Protein 5KT0 (pdb70)

B-factor: mean 42.88, std 18.29, range [11.89, 119.39]

Nearest PDB structures (foldseek):
  5kt0-assembly1_A  TM=1.004E+00  e=2.520E-58  Trichormus variabilis ATCC 29413
  5z2e-assembly1_A  TM=8.870E-01  e=3.747E-29  Paenisporosarcina sp. TG-14
  5tek-assembly1_A  TM=8.871E-01  e=2.861E-25  Mycobacterium tuberculosis H37Ra
  1yl5-assembly1_A  TM=9.029E-01  e=4.580E-25  Mycobacterium tuberculosis
  1c3v-assembly1_A  TM=7.561E-01  e=1.174E-24  Mycobacterium tuberculosis

InterPro domains:
  IPR000846 Dihydrodipicolinate reductase, N-terminal [PF01113] (7-140)
  IPR022663 Dihydrodipicolinate reductase, C-terminal [PF05173] (143-278)
  IPR022664 Dihydrodipicolinate reductase, conserved site [PS01298] (162-179)
  IPR023940 Dihydrodipicolinate reductase [MF_00102] (7-278)
  IPR023940 Dihydrodipicolinate reductase [PIRSF000161] (7-278)
  IPR023940 Dihydrodipicolinate reductase [PTHR20836] (6-278)
  IPR023940 Dihydrodipicolinate reductase [TIGR00036] (7-278)
  IPR036291 NAD(P)-binding domain superfamily [SSF51735] (6-167)

Radius of gyration: 21.21 Å; Cα contacts (8 Å, |Δi|>4): 537; chains: 1; bounding box: 38×49×64 Å

Sequence (274 aa):
APIPVIVNGAAGKMGREVVKAIAQAPDLNLLGAIDSSPEHQGKDAGELAGLSEPLEVPITNQLEPMLGYVAGERQGPPGVIVDFTHPDSVYDNVRSAIAYGIRPVVGTTGLSPAQIQNLADFAEKASTGCLIIPNFSIGMVLLQQAAVTASQYFDHVEIIELHHNQKADAPSGTAIQTAELLAELGKTFNSAIVEETEKIPGARGSLAGEGIRIHSVRLPGLIAHQEVIFGAPGQIYTLRHDTSDRACYMPGVLLAIRKVLQLKSLVYGLEKIL

Solvent-accessible surface area: 13861 Å² total; per-residue (Å²): 111,61,12,6,0,0,0,6,6,2,3,31,188,69,1,91,58,0,4,85,19,0,45,130,10,119,60,6,65,12,32,3,1,10,19,107,32,112,124,29,42,68,101,22,1,0,98,35,18,51,43,110,145,71,62,177,16,65,2,64,80,124,31,98,85,21,0,33,121,4,58,37,128,110,161,27,34,74,6,0,5,0,6,39,30,120,62,113,42,2,29,85,24,2,111,29,0,2,81,86,35,6,21,0,0,3,16,36,110,26,19,48,110,66,52,21,118,62,0,18,79,45,0,110,166,42,67,6,0,0,0,0,2,39,31,21,16,41,28,11,2,81,8,5,61,32,0,39,70,9,0,102,164,27,77,74,3,44,0,47,0,29,18,59,78,147,62,105,78,68,33,2,44,30,0,68,51,0,2,96,30,0,22,132,78,62,54,91,1,42,81,88,162,106,166,99,123,85,198,128,118,56,74,66,25,48,119,31,40,56,23,0,44,3,43,44,51,56,99,92,79,32,60,12,26,4,33,0,48,0,17,35,138,94,104,120,91,62,24,126,30,75,13,96,97,150,44,47,31,18,74,0,0,24,38,0,0,82,58,0,45,127,30,146,37,25,28,100,1,1,31,128,24,73

Secondary structure (DSSP, 8-state):
-PEEEEEETTTSHHHHHHHHHHHH-TTEEEEEEE-S-GGGSSSBHHHHTS-SS--S-B----HHHHHHHHHS--SSSPPEEEE---HHHHHHHHHHHHHTTPEEEEESTT--HHHHHHHHHHHHHHT--EEEES---HHHHHHHHHHHHHHTT-SEEEEEEEE-TT---SS-HHHHHHHHHHHTT-------SS----SSTTTT-EE-STT-EEEEEE-TT--EEEEEEEEETTEEEEEEEEESSS---HHHHHHHHHHHTT-SSEEE-GGG--

Organism: Trichormus variabilis (strain ATCC 29413 / PCC 7937) (NCBI:txid240292)

Foldseek 3Di:
DAAEEEEEQCLDDLNLVLLQVQVVDPNHDYPAAEDDDPVQFADASNVSSPDDDGDPYTHHHDQVVSLVVQLPDPVDFRHEYEYDYALVCVLVSLLVNLVSLHEYDYECVSHDPVSVVVQQVSLLVSLHFYEYAPDLFPLLLVLLLVVLVCLVVFQAKEKEKEAAQVDDDPPDPSVLVSVVSNQVVVHAHDDDPDDDDDPDPQVQADAHHSRYHYHYHYHHPAHIKMKMWTDDVPDIDIRIDGDDDPNRSNVSSVVCRVQRSVGSGYDYHPSVRD

Structure (mmCIF, N/CA/C/O backbone):
data_5KT0
#
_entry.id   5KT0
#
_cell.length_a   72.728
_cell.length_b   89.361
_cell.length_c   95.917
_cell.angle_alpha   90.00
_cell.angle_beta   90.00
_cell.angle_gamma   90.00
#
_symmetry.space_group_name_H-M   'I 2 2 2'
#
loop_
_entity.id
_entity.type
_entity.pdbx_description
1 polymer '4-hydroxy-tetrahydrodipicolinate reductase'
2 non-polymer 'MAGNESIUM ION'
3 water water
#
loop_
_atom_site.group_PDB
_atom_site.id
_atom_site.type_symbol
_atom_site.label_atom_id
_atom_site.label_alt_id
_atom_site.label_comp_id
_atom_site.label_asym_id
_atom_site.label_entity_id
_atom_site.label_seq_id
_atom_site.pdbx_PDB_ins_code
_atom_site.Cartn_x
_atom_site.Cartn_y
_atom_site.Cartn_z
_atom_site.occupancy
_atom_site.B_iso_or_equiv
_atom_site.auth_seq_id
_atom_site.auth_comp_id
_atom_site.auth_asym_id
_atom_site.auth_atom_id
_atom_site.pdbx_PDB_model_num
ATOM 1 N N . ALA A 1 37 ? 49.127 11.197 22.770 1.00 54.44 38 ALA A N 1
ATOM 2 C CA . ALA A 1 37 ? 47.898 10.690 22.050 1.00 53.13 38 ALA A CA 1
ATOM 3 C C . ALA A 1 37 ? 46.729 11.616 22.324 1.00 52.64 38 ALA A C 1
ATOM 4 O O . ALA A 1 37 ? 45.886 11.326 23.184 1.00 54.48 38 ALA A O 1
ATOM 6 N N . PRO A 1 38 ? 46.640 12.717 21.562 1.00 52.99 39 PRO A N 1
ATOM 7 C CA . PRO A 1 38 ? 45.655 13.702 21.932 1.00 52.21 39 PRO A CA 1
ATOM 8 C C . PRO A 1 38 ? 44.204 13.207 21.765 1.00 53.11 39 PRO A C 1
ATOM 9 O O . PRO A 1 38 ? 43.919 12.184 21.097 1.00 45.72 39 PRO A O 1
ATOM 13 N N . ILE A 1 39 ? 43.299 13.961 22.379 1.00 53.46 40 ILE A N 1
ATOM 14 C CA . ILE A 1 39 ? 41.889 13.647 22.331 1.00 51.50 40 ILE A CA 1
ATOM 15 C C . ILE A 1 39 ? 41.338 14.065 20.963 1.00 50.17 40 ILE A C 1
ATOM 16 O O . ILE A 1 39 ? 41.645 15.159 20.471 1.00 48.05 40 ILE A O 1
ATOM 21 N N . PRO A 1 40 ? 40.569 13.168 20.329 1.00 46.88 41 PRO A N 1
ATOM 22 C CA . PRO A 1 40 ? 39.846 13.507 19.119 1.00 46.16 41 PRO A CA 1
ATOM 23 C C . PRO A 1 40 ? 38.498 14.181 19.436 1.00 43.60 41 PRO A C 1
ATOM 24 O O . PRO A 1 40 ? 37.672 13.624 20.168 1.00 40.63 41 PRO A O 1
ATOM 28 N N . VAL A 1 41 ? 38.279 15.367 18.872 1.00 41.55 42 VAL A N 1
ATOM 29 C CA . VAL A 1 41 ? 37.135 16.208 19.262 1.00 38.93 42 VAL A CA 1
ATOM 30 C C . VAL A 1 41 ? 36.349 16.648 18.050 1.00 35.96 42 VAL A C 1
ATOM 31 O O . VAL A 1 41 ? 36.908 17.239 17.117 1.00 35.46 42 VAL A O 1
ATOM 35 N N . ILE A 1 42 ? 35.048 16.413 18.084 1.00 34.61 43 ILE A N 1
ATOM 36 C CA . ILE A 1 42 ? 34.142 17.027 17.112 1.00 35.42 43 ILE A CA 1
ATOM 37 C C . ILE A 1 42 ? 33.507 18.289 17.715 1.00 33.97 43 ILE A C 1
ATOM 38 O O . ILE A 1 42 ? 33.128 18.282 18.887 1.00 34.86 43 ILE A O 1
ATOM 43 N N . VAL A 1 43 ? 33.350 19.348 16.923 1.00 32.32 44 VAL A N 1
ATOM 44 C CA . VAL A 1 43 ? 32.647 20.547 17.393 1.00 33.06 44 VAL A CA 1
ATOM 45 C C . VAL A 1 43 ? 31.394 20.812 16.581 1.00 32.50 44 VAL A C 1
ATOM 46 O O . VAL A 1 43 ? 31.460 21.285 15.458 1.00 30.93 44 VAL A O 1
ATOM 50 N N . ASN A 1 44 ? 30.240 20.519 17.156 1.00 34.11 45 ASN A N 1
ATOM 51 C CA . ASN A 1 44 ? 29.005 20.759 16.452 1.00 36.18 45 ASN A CA 1
ATOM 52 C C . ASN A 1 44 ? 28.639 22.208 16.656 1.00 39.43 45 ASN A C 1
ATOM 53 O O . ASN A 1 44 ? 28.853 22.735 17.726 1.00 44.37 45 ASN A O 1
ATOM 58 N N . GLY A 1 45 ? 28.125 22.864 15.622 1.00 44.06 46 GLY A N 1
ATOM 59 C CA . GLY A 1 45 ? 27.915 24.315 15.652 1.00 44.05 46 GLY A CA 1
ATOM 60 C C . GLY A 1 45 ? 29.214 25.046 15.388 1.00 45.14 46 GLY A C 1
ATOM 61 O O . GLY A 1 45 ? 29.483 26.087 15.975 1.00 46.17 46 GLY A O 1
ATOM 62 N N . ALA A 1 46 ? 30.031 24.497 14.499 1.00 47.70 47 ALA A N 1
ATOM 63 C CA . ALA A 1 46 ? 31.435 24.923 14.383 1.00 49.47 47 ALA A CA 1
ATOM 64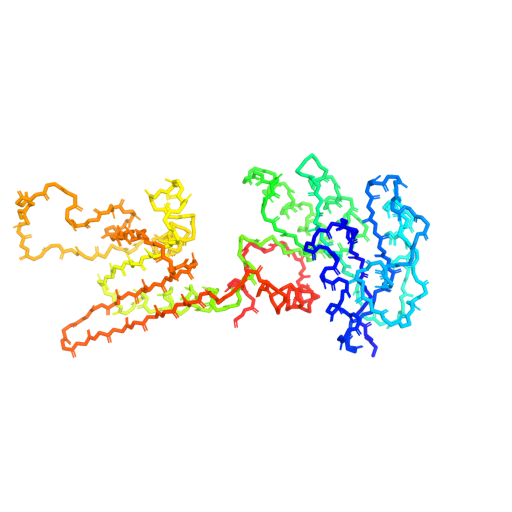 C C . ALA A 1 46 ? 31.617 26.383 13.921 1.00 52.13 47 ALA A C 1
ATOM 65 O O . ALA A 1 46 ? 32.323 27.158 14.571 1.00 52.74 47 ALA A O 1
ATOM 67 N N . ALA A 1 47 ? 30.981 26.746 12.805 1.00 55.27 48 ALA A N 1
ATOM 68 C CA . ALA A 1 47 ? 30.960 28.147 12.324 1.00 56.97 48 ALA A CA 1
ATOM 69 C C . ALA A 1 47 ? 30.308 29.217 13.250 1.00 56.60 48 ALA A C 1
ATOM 70 O O . ALA A 1 47 ? 30.537 30.395 13.024 1.00 58.99 48 ALA A O 1
ATOM 72 N N . GLY A 1 48 ? 29.509 28.823 14.257 1.00 54.41 49 GLY A N 1
ATOM 73 C CA . GLY A 1 48 ? 28.922 29.749 15.238 1.00 48.51 49 GLY A CA 1
ATOM 74 C C . GLY A 1 48 ? 29.938 30.534 16.045 1.00 52.83 49 GLY A C 1
ATOM 75 O O . GLY A 1 48 ? 31.144 30.304 15.951 1.00 57.55 49 GLY A O 1
ATOM 76 N N . LYS A 1 49 ? 29.462 31.469 16.856 1.00 56.09 50 LYS A N 1
ATOM 77 C CA . LYS A 1 49 ? 30.360 32.356 17.596 1.00 60.91 50 LYS A CA 1
ATOM 78 C C . LYS A 1 49 ? 31.280 31.607 18.592 1.00 60.43 50 LYS A C 1
ATOM 79 O O . LYS A 1 49 ? 32.488 31.494 18.335 1.00 57.16 50 LYS A O 1
ATOM 85 N N . MET A 1 50 ? 30.703 31.098 19.696 1.00 59.24 51 MET A N 1
ATOM 86 C CA . MET A 1 50 ? 31.414 30.240 20.678 1.00 55.85 51 MET A CA 1
ATOM 87 C C . MET A 1 50 ? 32.065 29.033 20.005 1.00 51.84 51 MET A C 1
ATOM 88 O O . MET A 1 50 ? 33.136 28.587 20.440 1.00 45.81 51 MET A O 1
ATOM 93 N N . GLY A 1 51 ? 31.400 28.489 18.978 1.00 47.70 52 GLY A N 1
ATOM 94 C CA . GLY A 1 51 ? 31.952 27.379 18.207 1.00 49.96 52 GLY A CA 1
ATOM 95 C C . GLY A 1 51 ? 33.281 27.723 17.534 1.00 51.72 52 GLY A C 1
ATOM 96 O O . GLY A 1 51 ? 34.275 26.969 17.623 1.00 45.33 52 GLY A O 1
ATOM 97 N N . ARG A 1 52 ? 33.297 28.861 16.843 1.00 52.84 53 ARG A N 1
ATOM 98 C CA . ARG A 1 52 ? 34.504 29.301 16.174 1.00 55.40 53 ARG A CA 1
ATOM 99 C C . ARG A 1 52 ? 35.626 29.380 17.186 1.00 52.13 53 ARG A C 1
ATOM 100 O O . ARG A 1 52 ? 36.713 28.868 16.956 1.00 53.51 53 ARG A O 1
ATOM 108 N N . GLU A 1 53 ? 35.338 29.998 18.321 1.00 49.95 54 GLU A N 1
ATOM 109 C CA . GLU A 1 53 ? 36.313 30.148 19.391 1.00 51.48 54 GLU A CA 1
ATOM 110 C C . GLU A 1 53 ? 36.884 28.804 19.847 1.00 49.42 54 GLU A C 1
ATOM 111 O O . GLU A 1 53 ? 38.094 28.623 19.961 1.00 47.94 54 GLU A O 1
ATOM 117 N N . VAL A 1 54 ? 36.001 27.851 20.097 1.00 48.03 55 VAL A N 1
ATOM 118 C CA . VAL A 1 54 ? 36.415 26.596 20.693 1.00 47.49 55 VAL A CA 1
ATOM 119 C C . VAL A 1 54 ? 37.323 25.849 19.730 1.00 46.03 55 VAL A C 1
ATOM 120 O O . VAL A 1 54 ? 38.347 25.284 20.113 1.00 47.25 55 VAL A O 1
ATOM 124 N N . VAL A 1 55 ? 36.968 25.885 18.464 1.00 44.76 56 VAL A N 1
ATOM 125 C CA . VAL A 1 55 ? 37.887 25.430 17.449 1.00 44.25 56 VAL A CA 1
ATOM 126 C C . VAL A 1 55 ? 39.259 26.081 17.664 1.00 44.96 56 VAL A C 1
ATOM 127 O O . VAL A 1 55 ? 40.270 25.391 17.728 1.00 40.90 56 VAL A O 1
ATOM 131 N N . LYS A 1 56 ? 39.300 27.401 17.808 1.00 48.92 57 LYS A N 1
ATOM 132 C CA . LYS A 1 56 ? 40.583 28.081 17.999 1.00 51.77 57 LYS A CA 1
ATOM 133 C C . LYS A 1 56 ? 41.355 27.494 19.194 1.00 49.73 57 LYS A C 1
ATOM 134 O O . LYS A 1 56 ? 42.533 27.147 19.056 1.00 51.56 57 LYS A O 1
ATOM 140 N N . ALA A 1 57 ? 40.698 27.332 20.340 1.00 45.26 58 ALA A N 1
ATOM 141 C CA . ALA A 1 57 ? 41.407 26.882 21.540 1.00 43.14 58 ALA A CA 1
ATOM 142 C C . ALA A 1 57 ? 41.915 25.466 21.459 1.00 41.92 58 ALA A C 1
ATOM 143 O O . ALA A 1 57 ? 42.902 25.153 22.121 1.00 41.73 58 ALA A O 1
ATOM 145 N N . ILE A 1 58 ? 41.215 24.612 20.703 1.00 41.03 59 ILE A N 1
ATOM 146 C CA . ILE A 1 58 ? 41.593 23.194 20.524 1.00 41.19 59 ILE A CA 1
ATOM 147 C C . ILE A 1 58 ? 42.840 23.054 19.650 1.00 42.64 59 ILE A C 1
ATOM 148 O O . ILE A 1 58 ? 43.732 22.215 19.925 1.00 42.54 59 ILE A O 1
ATOM 153 N N . ALA A 1 59 ? 42.899 23.888 18.610 1.00 43.42 60 ALA A N 1
ATOM 154 C CA . ALA A 1 59 ? 44.099 24.027 17.795 1.00 42.89 60 ALA A CA 1
ATOM 155 C C . ALA A 1 59 ? 45.299 24.361 18.681 1.00 44.84 60 ALA A C 1
ATOM 156 O O . ALA A 1 59 ? 46.286 23.613 18.667 1.00 43.65 60 ALA A O 1
ATOM 158 N N . GLN A 1 60 ? 45.189 25.424 19.495 1.00 48.79 61 GLN A N 1
ATOM 159 C CA . GLN A 1 60 ? 46.279 25.810 20.462 1.00 52.77 61 GLN A CA 1
ATOM 160 C C . GLN A 1 60 ? 46.599 24.762 21.559 1.00 53.19 61 GLN A C 1
ATOM 161 O O . GLN A 1 60 ? 47.665 24.806 22.172 1.00 56.08 61 GLN A O 1
ATOM 167 N N . ALA A 1 61 ? 45.669 23.846 21.817 1.00 51.61 62 ALA A N 1
ATOM 168 C CA . ALA A 1 61 ? 45.853 22.826 22.819 1.00 50.53 62 ALA A CA 1
ATOM 169 C C . ALA A 1 61 ? 46.398 21.574 22.149 1.00 49.63 62 ALA A C 1
ATOM 170 O O . ALA A 1 61 ? 45.740 21.010 21.262 1.00 45.24 62 ALA A O 1
ATOM 172 N N . PRO A 1 62 ? 47.619 21.162 22.546 1.00 51.27 63 PRO A N 1
ATOM 173 C CA . PRO A 1 62 ? 48.307 20.021 21.935 1.00 52.18 63 PRO A CA 1
ATOM 174 C C . PRO A 1 62 ? 47.665 18.681 22.260 1.00 48.15 63 PRO A C 1
ATOM 175 O O . PRO A 1 62 ? 47.657 17.799 21.419 1.00 45.72 63 PRO A O 1
ATOM 179 N N . ASP A 1 63 ? 47.137 18.539 23.472 1.00 46.72 64 ASP A N 1
ATOM 180 C CA . ASP A 1 63 ? 46.487 17.294 23.907 1.00 44.49 64 ASP A CA 1
ATOM 181 C C . ASP A 1 63 ? 45.039 17.166 23.409 1.00 42.99 64 ASP A C 1
ATOM 182 O O . ASP A 1 63 ? 44.321 16.253 23.825 1.00 39.49 64 ASP A O 1
ATOM 187 N N . LEU A 1 64 ? 44.614 18.092 22.545 1.00 42.46 65 LEU A N 1
ATOM 188 C CA . LEU A 1 64 ? 43.280 18.071 21.953 1.00 43.87 65 LEU A CA 1
ATOM 189 C C . LEU A 1 64 ? 43.394 18.231 20.443 1.00 44.24 65 LEU A C 1
ATOM 190 O O . LEU A 1 64 ? 44.076 19.132 19.948 1.00 43.58 65 LEU A O 1
ATOM 195 N N . ASN A 1 65 ? 42.701 17.366 19.721 1.00 44.79 66 ASN A N 1
ATOM 196 C CA . ASN A 1 65 ? 42.828 17.312 18.286 1.00 49.64 66 ASN A CA 1
ATOM 197 C C . ASN A 1 65 ? 41.478 17.258 17.592 1.00 50.51 66 ASN A C 1
ATOM 198 O O . ASN A 1 65 ? 40.710 16.280 17.732 1.00 51.11 66 ASN A O 1
ATOM 203 N N . LEU A 1 66 ? 41.208 18.304 16.820 1.00 47.87 67 LEU A N 1
ATOM 204 C CA . LEU A 1 66 ? 39.946 18.428 16.114 1.00 49.00 67 LEU A CA 1
ATOM 205 C C . LEU A 1 66 ? 39.842 17.450 14.939 1.00 49.17 67 LEU A C 1
ATOM 206 O O . LEU A 1 66 ? 40.537 17.586 13.937 1.00 45.69 67 LEU A O 1
ATOM 211 N N . LEU A 1 67 ? 38.961 16.469 15.068 1.00 50.02 68 LEU A N 1
ATOM 212 C CA . LEU A 1 67 ? 38.705 15.560 13.973 1.00 49.66 68 LEU A CA 1
ATOM 213 C C . LEU A 1 67 ? 37.631 16.027 13.030 1.00 48.04 68 LEU A C 1
ATOM 214 O O . LEU A 1 67 ? 37.603 15.581 11.898 1.00 49.84 68 LEU A O 1
ATOM 219 N N . GLY A 1 68 ? 36.747 16.912 13.472 1.00 47.70 69 GLY A N 1
ATOM 220 C CA . GLY A 1 68 ? 35.615 17.290 12.632 1.00 46.84 69 GLY A CA 1
ATOM 221 C C . GLY A 1 68 ? 34.754 18.431 13.117 1.00 44.42 69 GLY A C 1
ATOM 222 O O . GLY A 1 68 ? 34.368 18.476 14.274 1.00 46.85 69 GLY A O 1
ATOM 223 N N . ALA A 1 69 ? 34.446 19.334 12.193 1.00 44.68 70 ALA A N 1
ATOM 224 C CA . ALA A 1 69 ? 33.607 20.497 12.424 1.00 44.63 70 ALA A CA 1
ATOM 225 C C . ALA A 1 69 ? 32.282 20.373 11.671 1.00 45.81 70 ALA A C 1
ATOM 226 O O . ALA A 1 69 ? 32.280 20.033 10.491 1.00 48.09 70 ALA A O 1
ATOM 228 N N . ILE A 1 70 ? 31.171 20.680 12.346 1.00 46.15 71 ILE A N 1
ATOM 229 C CA . ILE A 1 70 ? 29.824 20.632 11.743 1.00 45.27 71 ILE A CA 1
ATOM 230 C C . ILE A 1 70 ? 29.009 21.927 11.960 1.00 45.64 71 ILE A C 1
ATOM 231 O O . ILE A 1 70 ? 29.109 22.566 13.029 1.00 41.84 71 ILE A O 1
ATOM 236 N N . ASP A 1 71 ? 28.218 22.299 10.943 1.00 46.56 72 ASP A N 1
ATOM 237 C CA . ASP A 1 71 ? 27.278 23.449 11.026 1.00 52.22 72 ASP A CA 1
ATOM 238 C C . ASP A 1 71 ? 26.103 23.285 10.017 1.00 49.44 72 ASP A C 1
ATOM 239 O O . ASP A 1 71 ? 26.210 22.540 9.049 1.00 47.04 72 ASP A O 1
ATOM 244 N N . SER A 1 72 ? 24.987 23.969 10.286 1.00 52.54 73 SER A N 1
ATOM 245 C CA . SER A 1 72 ? 23.784 24.000 9.415 1.00 53.64 73 SER A CA 1
ATOM 246 C C . SER A 1 72 ? 23.950 24.924 8.215 1.00 57.48 73 SER A C 1
ATOM 247 O O . SER A 1 72 ? 23.512 24.600 7.108 1.00 54.68 73 SER A O 1
ATOM 250 N N . SER A 1 73 ? 24.545 26.090 8.477 1.00 63.58 74 SER A N 1
ATOM 251 C CA . SER A 1 73 ? 24.735 27.149 7.492 1.00 66.30 74 SER A CA 1
ATOM 252 C C . SER A 1 73 ? 25.332 26.640 6.182 1.00 71.06 74 SER A C 1
ATOM 253 O O . SER A 1 73 ? 26.500 26.193 6.152 1.00 70.65 74 SER A O 1
ATOM 256 N N . PRO A 1 74 ? 24.538 26.717 5.088 1.00 68.29 75 PRO A N 1
ATOM 257 C CA . PRO A 1 74 ? 25.048 26.258 3.791 1.00 65.74 75 PRO A CA 1
ATOM 258 C C . PRO A 1 74 ? 26.196 27.157 3.300 1.00 62.93 75 PRO A C 1
ATOM 259 O O . PRO A 1 74 ? 27.153 26.669 2.674 1.00 56.06 75 PRO A O 1
ATOM 263 N N . GLU A 1 75 ? 26.090 28.449 3.632 1.00 61.98 76 GLU A N 1
ATOM 264 C CA . GLU A 1 75 ? 27.090 29.464 3.298 1.00 64.14 76 GLU A CA 1
ATOM 265 C C . GLU A 1 75 ? 28.496 29.205 3.829 1.00 63.50 76 GLU A C 1
ATOM 266 O O . GLU A 1 75 ? 29.454 29.724 3.250 1.00 59.23 76 GLU A O 1
ATOM 272 N N . HIS A 1 76 ? 28.634 28.433 4.914 1.00 64.69 77 HIS A N 1
ATOM 273 C CA . HIS A 1 76 ? 29.971 28.137 5.483 1.00 63.64 77 HIS A CA 1
ATOM 274 C C . HIS A 1 76 ? 30.551 26.745 5.097 1.00 60.55 77 HIS A C 1
ATOM 275 O O . HIS A 1 76 ? 31.638 26.386 5.547 1.00 57.12 77 HIS A O 1
ATOM 282 N N . GLN A 1 77 ? 29.868 26.003 4.225 1.00 60.42 78 GLN A N 1
ATOM 283 C CA . GLN A 1 77 ? 30.137 24.559 4.034 1.00 63.44 78 GLN A CA 1
ATOM 284 C C . GLN A 1 77 ? 31.547 24.060 3.608 1.00 65.05 78 GLN A C 1
ATOM 285 O O . GLN A 1 77 ? 32.109 23.169 4.248 1.00 71.96 78 GLN A O 1
ATOM 291 N N . GLY A 1 78 ? 32.122 24.579 2.539 1.00 64.56 79 GLY A N 1
ATOM 292 C CA . GLY A 1 78 ? 33.398 24.024 2.080 1.00 67.41 79 GLY A CA 1
ATOM 293 C C . GLY A 1 78 ? 34.570 24.284 3.016 1.00 69.25 79 GLY A C 1
ATOM 294 O O . GLY A 1 78 ? 35.453 23.435 3.191 1.00 66.78 79 GLY A O 1
ATOM 295 N N . LYS A 1 79 ? 34.530 25.456 3.647 1.00 74.16 80 LYS A N 1
ATOM 296 C CA . LYS A 1 79 ? 35.697 26.102 4.253 1.00 74.39 80 LYS A CA 1
ATOM 297 C C . LYS A 1 79 ? 36.442 25.271 5.292 1.00 76.50 80 LYS A C 1
ATOM 298 O O . LYS A 1 79 ? 35.919 24.303 5.852 1.00 72.47 80 LYS A O 1
ATOM 304 N N . ASP A 1 80 ? 37.683 25.671 5.549 1.00 80.34 81 ASP A N 1
ATOM 305 C CA . ASP A 1 80 ? 38.466 25.023 6.582 1.00 74.52 81 ASP A CA 1
ATOM 306 C C . ASP A 1 80 ? 38.081 25.598 7.931 1.00 72.91 81 ASP A C 1
ATOM 307 O O . ASP A 1 80 ? 37.932 26.820 8.095 1.00 63.79 81 ASP A O 1
ATOM 312 N N . ALA A 1 81 ? 37.934 24.685 8.884 1.00 70.08 82 ALA A N 1
ATOM 313 C CA . ALA A 1 81 ? 37.550 25.009 10.245 1.00 67.72 82 ALA A CA 1
ATOM 314 C C . ALA A 1 81 ? 38.484 26.007 10.936 1.00 66.38 82 ALA A C 1
ATOM 315 O O . ALA A 1 81 ? 38.008 26.928 11.622 1.00 58.37 82 ALA A O 1
ATOM 317 N N . GLY A 1 82 ? 39.795 25.807 10.756 1.00 68.86 83 GLY A N 1
ATOM 318 C CA . GLY A 1 82 ? 40.829 26.632 11.393 1.00 72.57 83 GLY A CA 1
ATOM 319 C C . GLY A 1 82 ? 40.865 28.030 10.819 1.00 77.07 83 GLY A C 1
ATOM 320 O O . GLY A 1 82 ? 40.574 29.011 11.505 1.00 75.90 83 GLY A O 1
ATOM 321 N N . GLU A 1 83 ? 41.235 28.111 9.549 1.00 84.45 84 GLU A N 1
ATOM 322 C CA . GLU A 1 83 ? 41.087 29.327 8.754 1.00 89.18 84 GLU A CA 1
ATOM 323 C C . GLU A 1 83 ? 39.783 30.080 9.060 1.00 84.20 84 GLU A C 1
ATOM 324 O O . GLU A 1 83 ? 39.819 31.258 9.413 1.00 80.09 84 GLU A O 1
ATOM 330 N N . LEU A 1 84 ? 38.645 29.390 8.963 1.00 80.20 85 LEU A N 1
ATOM 331 C CA . LEU A 1 84 ? 37.337 30.017 9.188 1.00 76.13 85 LEU A CA 1
ATOM 332 C C . LEU A 1 84 ? 37.231 30.751 10.518 1.00 73.31 85 LEU A C 1
ATOM 333 O O . LEU A 1 84 ? 36.740 31.869 10.567 1.00 70.61 85 LEU A O 1
ATOM 338 N N . ALA A 1 85 ? 37.679 30.111 11.592 1.00 76.03 86 ALA A N 1
ATOM 339 C CA . ALA A 1 85 ? 37.651 30.718 12.932 1.00 78.58 86 ALA A CA 1
ATOM 340 C C . ALA A 1 85 ? 38.828 31.678 13.181 1.00 76.29 86 ALA A C 1
ATOM 341 O O . ALA A 1 85 ? 39.009 32.176 14.297 1.00 66.32 86 ALA A O 1
ATOM 343 N N . GLY A 1 86 ? 39.636 31.899 12.145 1.00 76.58 87 GLY A N 1
ATOM 344 C CA . GLY A 1 86 ? 40.614 32.975 12.121 1.00 76.99 87 GLY A CA 1
ATOM 345 C C . GLY A 1 86 ? 41.976 32.600 12.654 1.00 76.21 87 GLY A C 1
ATOM 346 O O . GLY A 1 86 ? 42.307 32.963 13.773 1.00 79.37 87 GLY A O 1
ATOM 347 N N . LEU A 1 87 ? 42.766 31.875 11.863 1.00 76.24 88 LEU A N 1
ATOM 348 C CA . LEU A 1 87 ? 44.189 31.714 12.166 1.00 80.18 88 LEU A CA 1
ATOM 349 C C . LEU A 1 87 ? 45.030 31.201 10.995 1.00 88.58 88 LEU A C 1
ATOM 350 O O . LEU A 1 87 ? 44.761 30.134 10.434 1.00 92.22 88 LEU A O 1
ATOM 355 N N . SER A 1 88 ? 46.016 32.019 10.618 1.00 90.62 89 SER A N 1
ATOM 356 C CA . SER A 1 88 ? 47.220 31.589 9.901 1.00 86.64 89 SER A CA 1
ATOM 357 C C . SER A 1 88 ? 47.005 30.386 8.978 1.00 84.94 89 SER A C 1
ATOM 358 O O . SER A 1 88 ? 46.157 30.440 8.085 1.00 84.54 89 SER A O 1
ATOM 361 N N . GLU A 1 89 ? 47.767 29.309 9.189 1.00 87.76 90 GLU A N 1
ATOM 362 C CA . GLU A 1 89 ? 47.675 28.123 8.334 1.00 89.91 90 GLU A CA 1
ATOM 363 C C . GLU A 1 89 ? 46.361 27.361 8.590 1.00 92.01 90 GLU A C 1
ATOM 364 O O . GLU A 1 89 ? 45.996 27.095 9.743 1.00 87.24 90 GLU A O 1
ATOM 370 N N . PRO A 1 90 ? 45.614 27.057 7.509 1.00 98.11 91 PRO A N 1
ATOM 371 C CA . PRO A 1 90 ? 44.411 26.240 7.686 1.00 96.13 91 PRO A CA 1
ATOM 372 C C . PRO A 1 90 ? 44.749 24.798 8.054 1.00 87.91 91 PRO A C 1
ATOM 373 O O . PRO A 1 90 ? 45.678 24.234 7.483 1.00 84.90 91 PRO A O 1
ATOM 377 N N . LEU A 1 91 ? 44.002 24.221 8.998 1.00 84.46 92 LEU A N 1
ATOM 378 C CA . LEU A 1 91 ? 44.067 22.776 9.300 1.00 83.84 92 LEU A CA 1
ATOM 379 C C . LEU A 1 91 ? 43.559 21.917 8.138 1.00 86.16 92 LEU A C 1
ATOM 380 O O . LEU A 1 91 ? 43.294 22.421 7.046 1.00 79.23 92 LEU A O 1
ATOM 385 N N . GLU A 1 92 ? 43.419 20.616 8.370 1.00 88.50 93 GLU A N 1
ATOM 386 C CA . GLU A 1 92 ? 43.000 19.708 7.311 1.00 92.20 93 GLU A CA 1
ATOM 387 C C . GLU A 1 92 ? 41.532 19.303 7.450 1.00 84.67 93 GLU A C 1
ATOM 388 O O . GLU A 1 92 ? 41.145 18.205 7.050 1.00 80.05 93 GLU A O 1
ATOM 394 N N . VAL A 1 93 ? 40.709 20.204 7.987 1.00 81.39 94 VAL A N 1
ATOM 395 C CA . VAL A 1 93 ? 39.317 19.879 8.321 1.00 79.22 94 VAL A CA 1
ATOM 396 C C . VAL A 1 93 ? 38.332 20.843 7.649 1.00 75.05 94 VAL A C 1
ATOM 397 O O . VAL A 1 93 ? 38.370 22.051 7.891 1.00 75.70 94 VAL A O 1
ATOM 401 N N . PRO A 1 94 ? 37.431 20.311 6.817 1.00 68.68 95 PRO A N 1
ATOM 402 C CA . PRO A 1 94 ? 36.390 21.133 6.231 1.00 65.42 95 PRO A CA 1
ATOM 403 C C . PRO A 1 94 ? 35.133 21.108 7.088 1.00 59.62 95 PRO A C 1
ATOM 404 O O . PRO A 1 94 ? 34.912 20.124 7.802 1.00 54.70 95 PRO A O 1
ATOM 408 N N . ILE A 1 95 ? 34.314 22.160 6.977 1.00 55.98 96 ILE A N 1
ATOM 409 C CA . ILE A 1 95 ? 33.107 22.358 7.801 1.00 53.94 96 ILE A CA 1
ATOM 410 C C . ILE A 1 95 ? 31.873 21.607 7.284 1.00 54.28 96 ILE A C 1
ATOM 411 O O . ILE A 1 95 ? 30.876 22.226 6.930 1.00 56.32 96 ILE A O 1
ATOM 416 N N . THR A 1 96 ? 31.910 20.278 7.280 1.00 54.26 97 THR A N 1
ATOM 417 C CA . THR A 1 96 ? 30.826 19.479 6.697 1.00 51.55 97 THR A CA 1
ATOM 418 C C . THR A 1 96 ? 29.547 19.636 7.523 1.00 50.81 97 THR A C 1
ATOM 419 O O . THR A 1 96 ? 29.517 20.448 8.457 1.00 46.68 97 THR A O 1
ATOM 423 N N . ASN A 1 97 ? 28.482 18.910 7.166 1.00 51.36 98 ASN A N 1
ATOM 424 C CA . ASN A 1 97 ? 27.167 19.120 7.807 1.00 51.73 98 ASN A CA 1
ATOM 425 C C . ASN A 1 97 ? 26.336 17.876 8.009 1.00 52.19 98 ASN A C 1
ATOM 426 O O . ASN A 1 97 ? 25.127 17.937 8.039 1.00 56.39 98 ASN A O 1
ATOM 431 N N . GLN A 1 98 ? 26.970 16.736 8.124 1.00 57.26 99 GLN A N 1
ATOM 432 C CA . GLN A 1 98 ? 26.236 15.535 8.409 1.00 60.73 99 GLN A CA 1
ATOM 433 C C . GLN A 1 98 ? 26.914 14.869 9.615 1.00 58.08 99 GLN A C 1
ATOM 434 O O . GLN A 1 98 ? 28.126 14.591 9.601 1.00 54.13 99 GLN A O 1
ATOM 440 N N . LEU A 1 99 ? 26.118 14.651 10.658 1.00 50.93 100 LEU A N 1
ATOM 441 C CA . LEU A 1 99 ? 26.619 14.242 11.954 1.00 45.93 100 LEU A CA 1
ATOM 442 C C . LEU A 1 99 ? 27.042 12.774 12.007 1.00 44.63 100 LEU A C 1
ATOM 443 O O . LEU A 1 99 ? 28.214 12.496 12.247 1.00 44.77 100 LEU A O 1
ATOM 448 N N . GLU A 1 100 ? 26.125 11.842 11.776 1.00 45.40 101 GLU A N 1
ATOM 449 C CA . GLU A 1 100 ? 26.468 10.408 11.860 1.00 52.89 101 GLU A CA 1
ATOM 450 C C . GLU A 1 100 ? 27.734 9.945 11.126 1.00 54.81 101 GLU A C 1
ATOM 451 O O . GLU A 1 100 ? 28.522 9.196 11.688 1.00 50.77 101 GLU A O 1
ATOM 457 N N . PRO A 1 101 ? 27.907 10.336 9.849 1.00 64.35 102 PRO A N 1
ATOM 458 C CA . PRO A 1 101 ? 29.184 9.993 9.173 1.00 65.47 102 PRO A CA 1
ATOM 459 C C . PRO A 1 101 ? 30.421 10.308 10.021 1.00 62.02 102 PRO A C 1
ATOM 460 O O . PRO A 1 101 ? 31.360 9.506 10.081 1.00 61.00 102 PRO A O 1
ATOM 464 N N . MET A 1 102 ? 30.389 11.472 10.670 1.00 57.00 103 MET A N 1
ATOM 465 C CA . MET A 1 102 ? 31.485 11.964 11.482 1.00 52.58 103 MET A CA 1
ATOM 466 C C . MET A 1 102 ? 31.548 11.249 12.814 1.00 50.63 103 MET A C 1
ATOM 467 O O . MET A 1 102 ? 32.631 10.958 13.301 1.00 53.31 103 MET A O 1
ATOM 472 N N . LEU A 1 103 ? 30.393 10.958 13.399 1.00 48.57 104 LEU A N 1
ATOM 473 C CA . LEU A 1 103 ? 30.327 10.119 14.611 1.00 47.21 104 LEU A CA 1
ATOM 474 C C . LEU A 1 103 ? 30.903 8.740 14.385 1.00 49.50 104 LEU A C 1
ATOM 475 O O . LEU A 1 103 ? 31.858 8.366 15.053 1.00 57.66 104 LEU A O 1
ATOM 480 N N . GLY A 1 104 ? 30.327 7.988 13.443 1.00 52.31 105 GLY A N 1
ATOM 481 C CA . GLY A 1 104 ? 30.833 6.655 13.075 1.00 49.36 105 GLY A CA 1
ATOM 482 C C . GLY A 1 104 ? 32.325 6.715 12.814 1.00 45.78 105 GLY A C 1
ATOM 483 O O . GLY A 1 104 ? 33.101 5.932 13.369 1.00 44.99 105 GLY A O 1
ATOM 484 N N . TYR A 1 105 ? 32.730 7.678 12.000 1.00 41.82 106 TYR A N 1
ATOM 485 C CA . TYR A 1 105 ? 34.129 7.878 11.741 1.00 44.67 106 TYR A CA 1
ATOM 486 C C . TYR A 1 105 ? 34.902 7.942 13.043 1.00 46.46 106 TYR A C 1
ATOM 487 O O . TYR A 1 105 ? 35.835 7.180 13.232 1.00 47.32 106 TYR A O 1
ATOM 496 N N . VAL A 1 106 ? 34.498 8.817 13.960 1.00 49.30 107 VAL A N 1
ATOM 497 C CA . VAL A 1 106 ? 35.206 8.924 15.244 1.00 49.83 107 VAL A CA 1
ATOM 498 C C . VAL A 1 106 ? 35.180 7.613 16.022 1.00 50.09 107 VAL A C 1
ATOM 499 O O . VAL A 1 106 ? 36.248 7.035 16.240 1.00 52.99 107 VAL A O 1
ATOM 503 N N . ALA A 1 107 ? 33.998 7.115 16.405 1.00 48.51 108 ALA A N 1
ATOM 504 C CA . ALA A 1 107 ? 33.908 5.833 17.153 1.00 50.94 108 ALA A CA 1
ATOM 505 C C . ALA A 1 107 ? 34.679 4.639 16.529 1.00 58.20 108 ALA A C 1
ATOM 506 O O . ALA A 1 107 ? 34.721 3.574 17.136 1.00 60.69 108 ALA A O 1
ATOM 508 N N . GLY A 1 108 ? 35.243 4.804 15.321 1.00 65.31 109 GLY A N 1
ATOM 509 C CA . GLY A 1 108 ? 36.313 3.926 14.805 1.00 67.00 109 GLY A CA 1
ATOM 510 C C . GLY A 1 108 ? 37.607 4.075 15.602 1.00 69.90 109 GLY A C 1
ATOM 511 O O . GLY A 1 108 ? 38.311 5.081 15.501 1.00 63.16 109 GLY A O 1
ATOM 512 N N . GLU A 1 109 ? 37.904 3.061 16.409 1.00 81.64 110 GLU A N 1
ATOM 513 C CA . GLU A 1 109 ? 39.042 3.065 17.336 1.00 86.63 110 GLU A CA 1
ATOM 514 C C . GLU A 1 109 ? 40.249 3.780 16.754 1.00 93.42 110 GLU A C 1
ATOM 515 O O . GLU A 1 109 ? 40.849 3.312 15.782 1.00 93.34 110 GLU A O 1
ATOM 521 N N . ARG A 1 110 ? 40.595 4.906 17.371 1.00 97.70 111 ARG A N 1
ATOM 522 C CA . ARG A 1 110 ? 41.757 5.711 16.982 1.00 96.71 111 ARG A CA 1
ATOM 523 C C . ARG A 1 110 ? 43.065 5.204 17.626 1.00 95.51 111 ARG A C 1
ATOM 524 O O . ARG A 1 110 ? 44.156 5.642 17.243 1.00 92.19 111 ARG A O 1
ATOM 532 N N . GLN A 1 111 ? 42.937 4.299 18.604 1.00 92.51 112 GLN A N 1
ATOM 533 C CA . GLN A 1 111 ? 44.051 3.748 19.419 1.00 90.38 112 GLN A CA 1
ATOM 534 C C . GLN A 1 111 ? 44.312 4.610 20.651 1.00 79.84 112 GLN A C 1
ATOM 535 O O . GLN A 1 111 ? 44.815 4.113 21.665 1.00 72.94 112 GLN A O 1
ATOM 541 N N . GLY A 1 112 ? 43.967 5.894 20.548 1.00 71.54 113 GLY A N 1
ATOM 542 C CA . GLY A 1 112 ? 44.093 6.835 21.646 1.00 64.86 113 GLY A CA 1
ATOM 543 C C . GLY A 1 112 ? 42.792 6.969 22.411 1.00 57.21 113 GLY A C 1
ATOM 544 O O . GLY A 1 112 ? 41.937 6.073 22.375 1.00 51.80 113 GLY A O 1
ATOM 545 N N . PRO A 1 113 ? 42.638 8.096 23.118 1.00 53.70 114 PRO A N 1
ATOM 546 C CA . PRO A 1 113 ? 41.456 8.370 23.923 1.00 50.63 114 PRO A CA 1
ATOM 547 C C . PRO A 1 113 ? 40.121 8.265 23.153 1.00 48.60 114 PRO A C 1
ATOM 548 O O . PRO A 1 113 ? 40.088 8.500 21.918 1.00 49.19 114 PRO A O 1
ATOM 552 N N . PRO A 1 114 ? 39.034 7.913 23.877 1.00 41.63 115 PRO A N 1
ATOM 553 C CA . PRO A 1 114 ? 37.667 8.022 23.384 1.00 38.87 115 PRO A CA 1
ATOM 554 C C . PRO A 1 114 ? 37.377 9.437 22.897 1.00 38.07 115 PRO A C 1
ATOM 555 O O . PRO A 1 114 ? 38.067 10.378 23.295 1.00 42.40 115 PRO A O 1
ATOM 559 N N . GLY A 1 115 ? 36.347 9.592 22.071 1.00 33.72 116 GLY A N 1
ATOM 560 C CA . GLY A 1 115 ? 36.114 10.829 21.350 1.00 30.36 116 GLY A CA 1
ATOM 561 C C . GLY A 1 115 ? 35.098 11.705 22.034 1.00 29.46 116 GLY A C 1
ATOM 562 O O . GLY A 1 115 ? 34.248 11.224 22.788 1.00 28.01 116 GLY A O 1
ATOM 563 N N . VAL A 1 116 ? 35.178 13.002 21.759 1.00 29.03 117 VAL A N 1
ATOM 564 C CA . VAL A 1 116 ? 34.345 13.950 22.439 1.00 29.28 117 VAL A CA 1
ATOM 565 C C . VAL A 1 116 ? 33.641 14.832 21.430 1.00 30.17 117 VAL A C 1
ATOM 566 O O . VAL A 1 116 ? 34.197 15.177 20.377 1.00 30.49 117 VAL A O 1
ATOM 570 N N . ILE A 1 117 ? 32.411 15.202 21.768 1.00 29.67 118 ILE A N 1
ATOM 571 C CA . ILE A 1 117 ? 31.680 16.142 20.953 1.00 30.94 118 ILE A CA 1
ATOM 572 C C . ILE A 1 117 ? 31.214 17.365 21.758 1.00 31.20 118 ILE A C 1
ATOM 573 O O . ILE A 1 117 ? 30.562 17.254 22.789 1.00 31.90 118 ILE A O 1
ATOM 578 N N . VAL A 1 118 ? 31.596 18.536 21.293 1.00 31.04 119 VAL A N 1
ATOM 579 C CA . VAL A 1 118 ? 31.209 19.750 21.945 1.00 33.96 119 VAL A CA 1
ATOM 580 C C . VAL A 1 118 ? 30.126 20.392 21.093 1.00 38.59 119 VAL A C 1
ATOM 581 O O . VAL A 1 118 ? 30.349 20.701 19.918 1.00 40.65 119 VAL A O 1
ATOM 585 N N . ASP A 1 119 ? 28.953 20.600 21.680 1.00 39.54 120 ASP A N 1
ATOM 586 C CA . ASP A 1 119 ? 27.839 21.082 20.920 1.00 39.69 120 ASP A CA 1
ATOM 587 C C . ASP A 1 119 ? 27.502 22.535 21.217 1.00 38.15 120 ASP A C 1
ATOM 588 O O . ASP A 1 119 ? 27.424 22.955 22.371 1.00 38.87 120 ASP A O 1
ATOM 593 N N . PHE A 1 120 ? 27.276 23.281 20.142 1.00 36.59 121 PHE A N 1
ATOM 594 C CA . PHE A 1 120 ? 26.824 24.658 20.195 1.00 36.47 121 PHE A CA 1
ATOM 595 C C . PHE A 1 120 ? 25.860 24.875 19.057 1.00 36.44 121 PHE A C 1
ATOM 596 O O . PHE A 1 120 ? 26.170 25.556 18.099 1.00 38.80 121 PHE A O 1
ATOM 604 N N . THR A 1 121 ? 24.680 24.308 19.206 1.00 37.25 122 THR A N 1
ATOM 605 C CA . THR A 1 121 ? 23.733 24.110 18.132 1.00 41.37 122 THR A CA 1
ATOM 606 C C . THR A 1 121 ? 22.407 24.744 18.538 1.00 46.90 122 THR A C 1
ATOM 607 O O . THR A 1 121 ? 22.121 24.892 19.723 1.00 47.79 122 THR A O 1
ATOM 611 N N . HIS A 1 122 ? 21.590 25.120 17.562 1.00 53.58 123 HIS A N 1
ATOM 612 C CA . HIS A 1 122 ? 20.326 25.778 17.846 1.00 57.24 123 HIS A CA 1
ATOM 613 C C . HIS A 1 122 ? 19.417 24.854 18.714 1.00 56.49 123 HIS A C 1
ATOM 614 O O . HIS A 1 122 ? 19.376 23.646 18.499 1.00 52.51 123 HIS A O 1
ATOM 621 N N . PRO A 1 123 ? 18.713 25.418 19.715 1.00 57.79 124 PRO A N 1
ATOM 622 C CA . PRO A 1 123 ? 17.781 24.729 20.623 1.00 57.96 124 PRO A CA 1
ATOM 623 C C . PRO A 1 123 ? 16.947 23.597 20.046 1.00 60.34 124 PRO A C 1
ATOM 624 O O . PRO A 1 123 ? 16.778 22.573 20.702 1.00 61.40 124 PRO A O 1
ATOM 628 N N . ASP A 1 124 ? 16.378 23.822 18.867 1.00 63.67 125 ASP A N 1
ATOM 629 C CA . ASP A 1 124 ? 15.774 22.778 18.030 1.00 66.92 125 ASP A CA 1
ATOM 630 C C . ASP A 1 124 ? 16.496 21.435 18.107 1.00 64.01 125 ASP A C 1
A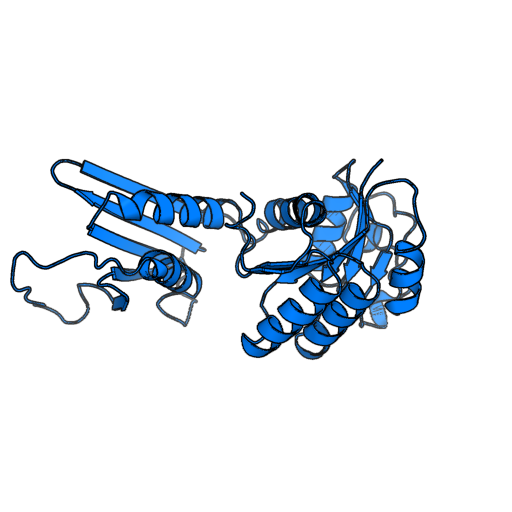TOM 631 O O . ASP A 1 124 ? 15.917 20.396 18.441 1.00 61.44 125 ASP A O 1
ATOM 636 N N . SER A 1 125 ? 17.777 21.473 17.786 1.00 58.51 126 SER A N 1
ATOM 637 C CA . SER A 1 125 ? 18.486 20.278 17.404 1.00 54.28 126 SER A CA 1
ATOM 638 C C . SER A 1 125 ? 19.322 19.708 18.532 1.00 50.10 126 SER A C 1
ATOM 639 O O . SER A 1 125 ? 19.912 18.639 18.379 1.00 51.82 126 SER A O 1
ATOM 642 N N . VAL A 1 126 ? 19.349 20.392 19.671 1.00 44.21 127 VAL A N 1
ATOM 643 C CA . VAL A 1 126 ? 20.328 20.071 20.696 1.00 42.46 127 VAL A CA 1
ATOM 644 C C . VAL A 1 126 ? 20.022 18.709 21.272 1.00 37.68 127 VAL A C 1
ATOM 645 O O . VAL A 1 126 ? 20.917 17.896 21.440 1.00 36.10 127 VAL A O 1
ATOM 649 N N . TYR A 1 127 ? 18.758 18.455 21.558 1.00 36.08 128 TYR A N 1
ATOM 650 C CA . TYR A 1 127 ? 18.386 17.188 22.147 1.00 37.85 128 TYR A CA 1
ATOM 651 C C . TYR A 1 127 ? 18.764 16.057 21.212 1.00 36.74 128 TYR A C 1
ATOM 652 O O . TYR A 1 127 ? 19.375 15.069 21.621 1.00 35.12 128 TYR A O 1
ATOM 661 N N . ASP A 1 128 ? 18.464 16.227 19.937 1.00 37.54 129 ASP A N 1
ATOM 662 C CA . ASP A 1 128 ? 18.663 15.136 19.007 1.00 38.23 129 ASP A CA 1
ATOM 663 C C . ASP A 1 128 ? 20.131 14.910 18.699 1.00 38.28 129 ASP A C 1
ATOM 664 O O . ASP A 1 128 ? 20.589 13.761 18.706 1.00 41.00 129 ASP A O 1
ATOM 669 N N . ASN A 1 129 ? 20.896 15.982 18.504 1.00 38.21 130 ASN A N 1
ATOM 670 C CA . ASN A 1 129 ? 22.368 15.837 18.353 1.00 37.50 130 ASN A CA 1
ATOM 671 C C . ASN A 1 129 ? 23.039 15.091 19.524 1.00 37.84 130 ASN A C 1
ATOM 672 O O . ASN A 1 129 ? 23.858 14.191 19.318 1.00 35.45 130 ASN A O 1
ATOM 677 N N . VAL A 1 130 ? 22.657 15.461 20.747 1.00 38.27 131 VAL A N 1
ATOM 678 C CA . VAL A 1 130 ? 23.224 14.876 21.962 1.00 39.78 131 VAL A CA 1
ATOM 679 C C . VAL A 1 130 ? 22.914 13.370 22.063 1.00 39.78 131 VAL A C 1
ATOM 680 O O . VAL A 1 130 ? 23.840 12.537 22.117 1.00 35.94 131 VAL A O 1
ATOM 684 N N . ARG A 1 131 ? 21.614 13.047 22.077 1.00 39.88 132 ARG A N 1
ATOM 685 C CA . ARG A 1 131 ? 21.100 11.663 21.924 1.00 37.32 132 ARG A CA 1
ATOM 686 C C . ARG A 1 131 ? 21.745 10.855 20.774 1.00 35.85 132 ARG A C 1
ATOM 687 O O . ARG A 1 131 ? 22.036 9.673 20.920 1.00 34.48 132 ARG A O 1
ATOM 695 N N . SER A 1 132 ? 21.965 11.492 19.634 1.00 34.96 133 SER A N 1
ATOM 696 C CA . SER A 1 132 ? 22.601 10.809 18.535 1.00 38.12 133 SER A CA 1
ATOM 697 C C . SER A 1 132 ? 24.053 10.475 18.875 1.00 41.45 133 SER A C 1
ATOM 698 O O . SER A 1 132 ? 24.540 9.380 18.573 1.00 41.61 133 SER A O 1
ATOM 701 N N . ALA A 1 133 ? 24.753 11.419 19.500 1.00 44.55 134 ALA A N 1
ATOM 702 C CA . ALA A 1 133 ? 26.135 11.166 19.947 1.00 42.82 134 ALA A CA 1
ATOM 703 C C . ALA A 1 133 ? 26.168 10.081 21.014 1.00 39.54 134 ALA A C 1
ATOM 704 O O . ALA A 1 133 ? 26.989 9.189 20.945 1.00 40.87 134 ALA A O 1
ATOM 706 N N . ILE A 1 134 ? 25.279 10.148 21.995 1.00 36.44 135 ILE A N 1
ATOM 707 C CA . ILE A 1 134 ? 25.314 9.177 23.080 1.00 37.47 135 ILE A CA 1
ATOM 708 C C . ILE A 1 134 ? 25.159 7.784 22.544 1.00 39.20 135 ILE A C 1
ATOM 709 O O . ILE A 1 134 ? 25.874 6.886 22.940 1.00 39.85 135 ILE A O 1
ATOM 714 N N . ALA A 1 135 ? 24.193 7.617 21.654 1.00 43.16 136 ALA A N 1
ATOM 715 C CA . ALA A 1 135 ? 23.966 6.350 20.965 1.00 41.49 136 ALA A CA 1
ATOM 716 C C . ALA A 1 135 ? 25.237 5.774 20.343 1.00 38.62 136 ALA A C 1
ATOM 717 O O . ALA A 1 135 ? 25.506 4.606 20.486 1.00 42.44 136 ALA A O 1
ATOM 719 N N . TYR A 1 136 ? 26.020 6.595 19.666 1.00 37.04 137 TYR A N 1
ATOM 720 C CA . TYR A 1 136 ? 27.271 6.140 19.083 1.00 37.71 137 TYR A CA 1
ATOM 721 C C . TYR A 1 136 ? 28.390 5.986 20.103 1.00 39.50 137 TYR A C 1
ATOM 722 O O . TYR A 1 136 ? 29.520 5.646 19.727 1.00 42.36 137 TYR A O 1
ATOM 731 N N . GLY A 1 137 ? 28.114 6.260 21.377 1.00 39.04 138 GLY A N 1
ATOM 732 C CA . GLY A 1 137 ? 29.153 6.170 22.414 1.00 39.95 138 GLY A CA 1
ATOM 733 C C . GLY A 1 137 ? 30.036 7.400 22.617 1.00 39.97 138 GLY A C 1
ATOM 734 O O . GLY A 1 137 ? 30.795 7.440 23.586 1.00 40.42 138 GLY A O 1
ATOM 735 N N . ILE A 1 138 ? 29.911 8.398 21.726 1.00 39.08 139 ILE A N 1
ATOM 736 C CA . ILE A 1 138 ? 30.680 9.658 21.757 1.00 36.59 139 ILE A CA 1
ATOM 737 C C . ILE A 1 138 ? 30.222 10.624 22.865 1.00 37.58 139 ILE A C 1
ATOM 738 O O . ILE A 1 138 ? 29.048 10.957 22.976 1.00 40.19 139 ILE A O 1
ATOM 743 N N . ARG A 1 139 ? 31.165 11.123 23.654 1.00 36.86 140 ARG A N 1
ATOM 744 C CA . ARG A 1 139 ? 30.814 11.891 24.845 1.00 33.68 140 ARG A CA 1
ATOM 745 C C . ARG A 1 139 ? 30.468 13.326 24.496 1.00 30.25 140 ARG A C 1
ATOM 746 O O . ARG A 1 139 ? 31.260 14.025 23.860 1.00 29.17 140 ARG A O 1
ATOM 754 N N . PRO A 1 140 ? 29.271 13.760 24.887 1.00 28.37 141 PRO A N 1
ATOM 755 C CA . PRO A 1 140 ? 28.826 15.121 24.707 1.00 27.30 141 PRO A CA 1
ATOM 756 C C . PRO A 1 140 ? 29.237 16.092 25.831 1.00 26.74 141 PRO A C 1
ATOM 757 O O . PRO A 1 140 ? 29.085 15.795 27.037 1.00 25.77 141 PRO A O 1
ATOM 761 N N . VAL A 1 141 ? 29.732 17.253 25.411 1.00 24.05 142 VAL A N 1
ATOM 762 C CA . VAL A 1 141 ? 29.891 18.386 26.277 1.00 22.54 142 VAL A CA 1
ATOM 763 C C . VAL A 1 141 ? 29.025 19.500 25.698 1.00 23.18 142 VAL A C 1
ATOM 764 O O . VAL A 1 141 ? 29.238 19.946 24.578 1.00 22.21 142 VAL A O 1
ATOM 768 N N . VAL A 1 142 ? 28.051 19.951 26.480 1.00 24.23 143 VAL A N 1
ATOM 769 C CA . VAL A 1 142 ? 27.032 20.856 25.979 1.00 25.28 143 VAL A CA 1
ATOM 770 C C . VAL A 1 142 ? 26.394 21.713 27.079 1.00 26.79 143 VAL A C 1
ATOM 771 O O . VAL A 1 142 ? 26.203 21.261 28.204 1.00 25.79 143 VAL A O 1
ATOM 775 N N . GLY A 1 143 ? 26.055 22.952 26.734 1.00 29.41 144 GLY A N 1
ATOM 776 C CA . GLY A 1 143 ? 25.388 23.849 27.666 1.00 32.49 144 GLY A CA 1
ATOM 777 C C . GLY A 1 143 ? 23.923 23.518 27.819 1.00 35.34 144 GLY A C 1
ATOM 778 O O . GLY A 1 143 ? 23.396 22.691 27.084 1.00 40.07 144 GLY A O 1
ATOM 779 N N . THR A 1 144 ? 23.255 24.171 28.764 1.00 35.68 145 THR A N 1
ATOM 780 C CA . THR A 1 144 ? 21.832 23.915 29.003 1.00 33.80 145 THR A CA 1
ATOM 781 C C . THR A 1 144 ? 20.901 24.684 28.096 1.00 33.26 145 THR A C 1
ATOM 782 O O . THR A 1 144 ? 19.776 24.292 27.939 1.00 34.00 145 THR A O 1
ATOM 786 N N . THR A 1 145 ? 21.331 25.786 27.507 1.00 36.69 146 THR A N 1
ATOM 787 C CA . THR A 1 145 ? 20.488 26.452 26.520 1.00 39.43 146 THR A CA 1
ATOM 788 C C . THR A 1 145 ? 19.917 25.441 25.543 1.00 39.99 146 THR A C 1
ATOM 789 O O . THR A 1 145 ? 20.622 24.564 25.045 1.00 39.16 146 THR A O 1
ATOM 793 N N . GLY A 1 146 ? 18.626 25.568 25.290 1.00 42.84 147 GLY A N 1
ATOM 794 C CA . GLY A 1 146 ? 17.897 24.637 24.443 1.00 44.55 147 GLY A CA 1
ATOM 795 C C . GLY A 1 146 ? 17.374 23.376 25.110 1.00 45.28 147 GLY A C 1
ATOM 796 O O . GLY A 1 146 ? 16.773 22.554 24.439 1.00 53.69 147 GLY A O 1
ATOM 797 N N . LEU A 1 147 ? 17.591 23.192 26.408 1.00 42.22 148 LEU A N 1
ATOM 798 C CA . LEU A 1 147 ? 17.289 21.906 27.033 1.00 41.93 148 LEU A CA 1
ATOM 799 C C . LEU A 1 147 ? 16.498 22.087 28.307 1.00 42.83 148 LEU A C 1
ATOM 800 O O . LEU A 1 147 ? 16.921 22.818 29.215 1.00 42.29 148 LEU A O 1
ATOM 805 N N . SER A 1 148 ? 15.361 21.398 28.374 1.00 42.77 149 SER A N 1
ATOM 806 C CA . SER A 1 148 ? 14.482 21.474 29.527 1.00 42.37 149 SER A CA 1
ATOM 807 C C . SER A 1 148 ? 14.864 20.368 30.500 1.00 41.61 149 SER A C 1
ATOM 808 O O . SER A 1 148 ? 15.361 19.323 30.077 1.00 38.83 149 SER A O 1
ATOM 811 N N . PRO A 1 149 ? 14.625 20.596 31.806 1.00 42.33 150 PRO A N 1
ATOM 812 C CA . PRO A 1 149 ? 14.897 19.591 32.847 1.00 41.23 150 PRO A CA 1
ATOM 813 C C . PRO A 1 149 ? 14.399 18.184 32.506 1.00 39.60 150 PRO A C 1
ATOM 814 O O . PRO A 1 149 ? 15.085 17.192 32.767 1.00 38.79 150 PRO A O 1
ATOM 818 N N . ALA A 1 150 ? 13.220 18.109 31.902 1.00 40.30 151 ALA A N 1
ATOM 819 C CA . ALA A 1 150 ? 12.659 16.828 31.440 1.00 40.65 151 ALA A CA 1
ATOM 820 C C . ALA A 1 150 ? 13.514 16.159 30.358 1.00 39.35 151 ALA A C 1
ATOM 821 O O . ALA A 1 150 ? 13.726 14.941 30.381 1.00 38.25 151 ALA A O 1
ATOM 823 N N . GLN A 1 151 ? 13.992 16.947 29.404 1.00 36.83 152 GLN A N 1
ATOM 824 C CA . GLN A 1 151 ? 14.858 16.398 28.377 1.00 37.82 152 GLN A CA 1
ATOM 825 C C . GLN A 1 151 ? 16.146 15.855 29.003 1.00 37.99 152 GLN A C 1
ATOM 826 O O . GLN A 1 151 ? 16.649 14.800 28.601 1.00 38.96 152 GLN A O 1
ATOM 832 N N . ILE A 1 152 ? 16.669 16.568 30.001 1.00 38.36 153 ILE A N 1
ATOM 833 C CA . ILE A 1 152 ? 17.937 16.191 30.647 1.00 36.66 153 ILE A CA 1
ATOM 834 C C . ILE A 1 152 ? 17.783 14.871 31.388 1.00 36.67 153 ILE A C 1
ATOM 835 O O . ILE A 1 152 ? 18.657 13.998 31.331 1.00 31.64 153 ILE A O 1
ATOM 840 N N . GLN A 1 153 ? 16.647 14.740 32.064 1.00 40.60 154 GLN A N 1
ATOM 841 C CA . GLN A 1 153 ? 16.231 13.463 32.631 1.00 44.93 154 GLN A CA 1
ATOM 842 C C . GLN A 1 153 ? 16.362 12.359 31.618 1.00 42.43 154 GLN A C 1
ATOM 843 O O . GLN A 1 153 ? 16.982 11.354 31.901 1.00 39.21 154 GLN A O 1
ATOM 849 N N . ASN A 1 154 ? 15.798 12.576 30.425 1.00 44.21 155 ASN A N 1
ATOM 850 C CA . ASN A 1 154 ? 15.817 11.572 29.350 1.00 45.55 155 ASN A CA 1
ATOM 851 C C . ASN A 1 154 ? 17.220 11.283 28.869 1.00 44.55 155 ASN A C 1
ATOM 852 O O . ASN A 1 154 ? 17.563 10.122 28.644 1.00 45.58 155 ASN A O 1
ATOM 857 N N . LEU A 1 155 ? 18.029 12.331 28.701 1.00 42.77 156 LEU A N 1
ATOM 858 C CA . LEU A 1 155 ? 19.420 12.134 28.286 1.00 44.07 156 LEU A CA 1
ATOM 859 C C . LEU A 1 155 ? 20.226 11.410 29.373 1.00 44.96 156 LEU A C 1
ATOM 860 O O . LEU A 1 155 ? 21.114 10.596 29.076 1.00 38.70 156 LEU A O 1
ATOM 865 N N . ALA A 1 156 ? 19.908 11.708 30.634 1.00 48.49 157 ALA A N 1
ATOM 866 C CA . ALA A 1 156 ? 20.522 10.996 31.758 1.00 51.25 157 ALA A CA 1
ATOM 867 C C . ALA A 1 156 ? 20.362 9.494 31.555 1.00 52.15 157 ALA A C 1
ATOM 868 O O . ALA A 1 156 ? 21.358 8.752 31.635 1.00 49.51 157 ALA A O 1
ATOM 870 N N . ASP A 1 157 ? 19.114 9.085 31.250 1.00 53.74 158 ASP A N 1
ATOM 871 C CA . ASP A 1 157 ? 18.729 7.670 31.063 1.00 53.49 158 ASP A CA 1
ATOM 872 C C . ASP A 1 157 ? 19.512 7.067 29.910 1.00 51.01 158 ASP A C 1
ATOM 873 O O . ASP A 1 157 ? 20.166 6.041 30.092 1.00 50.90 158 ASP A O 1
ATOM 878 N N . PHE A 1 158 ? 19.484 7.717 28.744 1.00 47.68 159 PHE A N 1
ATOM 879 C CA . PHE A 1 158 ? 20.252 7.220 27.582 1.00 49.88 159 PHE A CA 1
ATOM 880 C C . PHE A 1 158 ? 21.738 7.028 27.883 1.00 50.94 159 PHE A C 1
ATOM 881 O O . PHE A 1 158 ? 22.353 6.082 27.391 1.00 50.62 159 PHE A O 1
ATOM 889 N N . ALA A 1 159 ? 22.303 7.917 28.697 1.00 52.09 160 ALA A N 1
ATOM 890 C CA . ALA A 1 159 ? 23.718 7.855 29.044 1.00 49.75 160 ALA A CA 1
ATOM 891 C C . ALA A 1 159 ? 24.036 6.720 30.019 1.00 48.27 160 ALA A C 1
ATOM 892 O O . ALA A 1 159 ? 25.033 6.027 29.850 1.00 38.04 160 ALA A O 1
ATOM 894 N N . GLU A 1 160 ? 23.203 6.535 31.041 1.00 52.93 161 GLU A N 1
ATOM 895 C CA . GLU A 1 160 ? 23.435 5.438 32.004 1.00 62.57 161 GLU A CA 1
ATOM 896 C C . GLU A 1 160 ? 23.387 4.090 31.312 1.00 60.36 161 GLU A C 1
ATOM 897 O O . GLU A 1 160 ? 24.338 3.310 31.387 1.00 56.31 161 GLU A O 1
ATOM 903 N N . LYS A 1 161 ? 22.281 3.855 30.613 1.00 61.43 162 LYS A N 1
ATOM 904 C CA . LYS A 1 161 ? 22.105 2.666 29.798 1.00 59.73 162 LYS A CA 1
ATOM 905 C C . LYS A 1 161 ? 23.234 2.544 28.809 1.00 53.31 162 LYS A C 1
ATOM 906 O O . LYS A 1 161 ? 23.755 1.461 28.633 1.00 55.68 162 LYS A O 1
ATOM 912 N N . ALA A 1 162 ? 23.625 3.642 28.164 1.00 50.50 163 ALA A N 1
ATOM 913 C CA . ALA A 1 162 ? 24.751 3.593 27.214 1.00 47.72 163 ALA A CA 1
ATOM 914 C C . ALA A 1 162 ? 26.113 3.482 27.917 1.00 48.72 163 ALA A C 1
ATOM 915 O O . ALA A 1 162 ? 27.114 3.168 27.279 1.00 45.73 163 ALA A O 1
ATOM 917 N N . SER A 1 163 ? 26.139 3.724 29.229 1.00 51.57 164 SER A N 1
ATOM 918 C CA . SER A 1 163 ? 27.379 3.927 29.968 1.00 53.78 164 SER A CA 1
ATOM 919 C C . SER A 1 163 ? 28.348 4.829 29.179 1.00 51.39 164 SER A C 1
ATOM 920 O O . SER A 1 163 ? 29.535 4.507 29.012 1.00 55.23 164 SER A O 1
ATOM 923 N N . THR A 1 164 ? 27.817 5.949 28.685 1.00 45.29 165 THR A N 1
ATOM 924 C CA . THR A 1 164 ? 28.606 6.954 28.014 1.00 42.88 165 THR A CA 1
ATOM 925 C C . THR A 1 164 ? 28.544 8.222 28.853 1.00 45.03 165 THR A C 1
ATOM 926 O O . THR A 1 164 ? 27.472 8.635 29.301 1.00 44.91 165 THR A O 1
ATOM 930 N N . GLY A 1 165 ? 29.713 8.832 29.061 1.00 45.61 166 GLY A N 1
ATOM 931 C CA . GLY A 1 165 ? 29.830 10.043 29.856 1.00 41.87 166 GLY A CA 1
ATOM 932 C C . GLY A 1 165 ? 29.207 11.205 29.125 1.00 39.52 166 GLY A C 1
ATOM 933 O O . GLY A 1 165 ? 29.210 11.249 27.889 1.00 34.70 166 GLY A O 1
ATOM 934 N N . CYS A 1 166 ? 28.656 12.142 29.890 1.00 37.22 167 CYS A N 1
ATOM 935 C CA . CYS A 1 166 ? 28.062 13.311 29.294 1.00 37.36 167 CYS A CA 1
ATOM 936 C C . CYS A 1 166 ? 28.050 14.459 30.278 1.00 35.96 167 CYS A C 1
ATOM 937 O O . CYS A 1 166 ? 27.701 14.288 31.445 1.00 39.94 167 CYS A O 1
ATOM 940 N N . LEU A 1 167 ? 28.440 15.634 29.806 1.00 31.57 168 LEU A N 1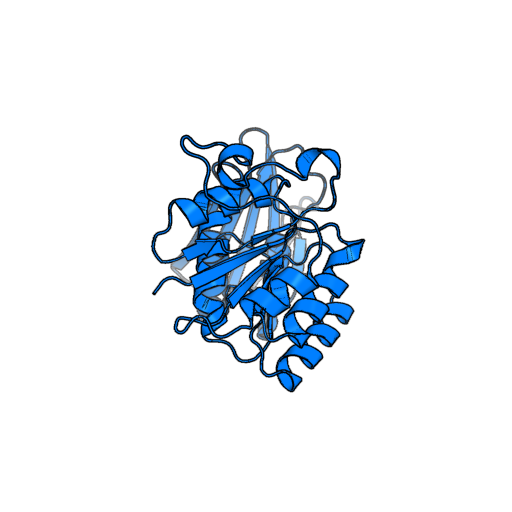
ATOM 941 C CA . LEU A 1 167 ? 28.354 16.811 30.624 1.00 29.73 168 LEU A CA 1
ATOM 942 C C . LEU A 1 167 ? 27.333 17.826 30.118 1.00 28.14 168 LEU A C 1
ATOM 943 O O . LEU A 1 167 ? 27.482 18.420 29.033 1.00 25.10 168 LEU A O 1
ATOM 948 N N . ILE A 1 168 ? 26.313 18.033 30.946 1.00 27.10 169 ILE A N 1
ATOM 949 C CA . ILE A 1 168 ? 25.391 19.140 30.787 1.00 27.60 169 ILE A CA 1
ATOM 950 C C . ILE A 1 168 ? 25.836 20.261 31.716 1.00 27.55 169 ILE A C 1
ATOM 951 O O . ILE A 1 168 ? 25.939 20.052 32.916 1.00 29.86 169 ILE A O 1
ATOM 956 N N . ILE A 1 169 ? 26.052 21.451 31.169 1.00 26.05 170 ILE A N 1
ATOM 957 C CA . ILE A 1 169 ? 26.786 22.490 31.849 1.00 25.27 170 ILE A CA 1
ATOM 958 C C . ILE A 1 169 ? 26.062 23.839 31.855 1.00 25.51 170 ILE A C 1
ATOM 959 O O . ILE A 1 169 ? 26.091 24.573 30.870 1.00 26.52 170 ILE A O 1
ATOM 964 N N . PRO A 1 170 ? 25.417 24.171 32.985 1.00 25.63 171 PRO A N 1
ATOM 965 C CA . PRO A 1 170 ? 24.721 25.444 33.120 1.00 25.85 171 PRO A CA 1
ATOM 966 C C . PRO A 1 170 ? 25.658 26.620 33.086 1.00 27.92 171 PRO A C 1
ATOM 967 O O . PRO A 1 170 ? 25.286 27.686 32.612 1.00 31.75 171 PRO A O 1
ATOM 971 N N . ASN A 1 171 ? 26.869 26.450 33.589 1.00 29.89 172 ASN A N 1
ATOM 972 C CA . ASN A 1 171 ? 27.816 27.550 33.574 1.00 29.40 172 ASN A CA 1
ATOM 973 C C . ASN A 1 171 ? 29.193 27.044 33.229 1.00 28.96 172 ASN A C 1
ATOM 974 O O . ASN A 1 171 ? 29.700 26.108 33.828 1.00 27.42 172 ASN A O 1
ATOM 979 N N . PHE A 1 172 ? 29.784 27.702 32.254 1.00 30.39 173 PHE A N 1
ATOM 980 C CA . PHE A 1 172 ? 31.071 27.315 31.740 1.00 32.86 173 PHE A CA 1
ATOM 981 C C . PHE A 1 172 ? 32.270 28.027 32.383 1.00 31.35 173 PHE A C 1
ATOM 982 O O . PHE A 1 172 ? 33.400 27.606 32.172 1.00 31.51 173 PHE A O 1
ATOM 990 N N . SER A 1 173 ? 32.061 29.094 33.150 1.00 32.08 174 SER A N 1
ATOM 991 C CA . SER A 1 173 ? 33.218 29.804 33.735 1.00 33.33 174 SER A CA 1
ATOM 992 C C . SER A 1 173 ? 33.726 29.124 35.001 1.00 30.60 174 SER A C 1
ATOM 993 O O . SER A 1 173 ? 32.975 28.886 35.941 1.00 26.52 174 SER A O 1
ATOM 996 N N . ILE A 1 174 ? 35.021 28.834 34.987 1.00 31.40 175 ILE A N 1
ATOM 997 C CA . ILE A 1 174 ? 35.708 28.142 36.063 1.00 32.12 175 ILE A CA 1
ATOM 998 C C . ILE A 1 174 ? 35.587 28.860 37.405 1.00 29.41 175 ILE A C 1
ATOM 999 O O . ILE A 1 174 ? 35.203 28.269 38.423 1.00 27.68 175 ILE A O 1
ATOM 1004 N N . GLY A 1 175 ? 35.918 30.141 37.404 1.00 26.48 176 GLY A N 1
ATOM 1005 C CA . GLY A 1 175 ? 35.789 30.951 38.605 1.00 25.95 176 GLY A CA 1
ATOM 1006 C C . GLY A 1 175 ? 34.417 30.895 39.249 1.00 25.01 176 GLY A C 1
ATOM 1007 O O . GLY A 1 175 ? 34.285 30.824 40.469 1.00 24.19 176 GLY A O 1
ATOM 1008 N N . MET A 1 176 ? 33.377 30.937 38.433 1.00 25.28 177 MET A N 1
ATOM 1009 C CA . MET A 1 176 ? 32.039 30.887 38.965 1.00 25.18 177 MET A CA 1
ATOM 1010 C C . MET A 1 176 ? 31.814 29.552 39.612 1.00 24.13 177 MET A C 1
ATOM 1011 O O . MET A 1 176 ? 31.192 29.461 40.646 1.00 26.20 177 MET A O 1
ATOM 1016 N N . VAL A 1 177 ? 32.339 28.505 39.010 1.00 23.30 178 VAL A N 1
ATOM 1017 C CA . VAL A 1 177 ? 32.024 27.166 39.452 1.00 23.05 178 VAL A CA 1
ATOM 1018 C C . VAL A 1 177 ? 32.836 26.788 40.707 1.00 22.27 178 VAL A C 1
ATOM 1019 O O . VAL A 1 177 ? 32.354 26.096 41.611 1.00 20.85 178 VAL A O 1
ATOM 1023 N N . LEU A 1 178 ? 34.073 27.267 40.774 1.00 22.26 179 LEU A N 1
ATOM 1024 C CA . LEU A 1 178 ? 34.876 27.156 42.006 1.00 21.21 179 LEU A CA 1
ATOM 1025 C C . LEU A 1 178 ? 34.218 27.930 43.153 1.00 19.77 179 LEU A C 1
ATOM 1026 O O . LEU A 1 178 ? 34.055 27.429 44.256 1.00 18.87 179 LEU A O 1
ATOM 1031 N N . LEU A 1 179 ? 33.798 29.141 42.866 1.00 19.43 180 LEU A N 1
ATOM 1032 C CA . LEU A 1 179 ? 33.021 29.904 43.811 1.00 20.97 180 LEU A CA 1
ATOM 1033 C C . LEU A 1 179 ? 31.838 29.109 44.349 1.00 21.26 180 LEU A C 1
ATOM 1034 O O . LEU A 1 179 ? 31.605 29.048 45.576 1.00 19.85 180 LEU A O 1
ATOM 1039 N N . GLN A 1 180 ? 31.086 28.514 43.422 1.00 21.84 181 GLN A N 1
ATOM 1040 C CA . GLN A 1 180 ? 29.923 27.703 43.786 1.00 22.12 181 GLN A CA 1
ATOM 1041 C C . GLN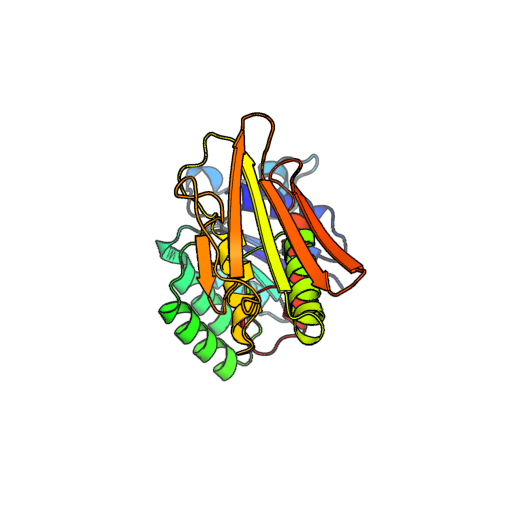 A 1 180 ? 30.288 26.514 44.655 1.00 20.75 181 GLN A C 1
ATOM 1042 O O . GLN A 1 180 ? 29.652 26.266 45.677 1.00 19.24 181 GLN A O 1
ATOM 1048 N N . GLN A 1 181 ? 31.318 25.793 44.259 1.00 20.73 182 GLN A N 1
ATOM 1049 C CA . GLN A 1 181 ? 31.751 24.654 45.042 1.00 22.28 182 GLN A CA 1
ATOM 1050 C C . GLN A 1 181 ? 32.226 25.137 46.411 1.00 21.76 182 GLN A C 1
ATOM 1051 O O . GLN A 1 181 ? 31.819 24.603 47.444 1.00 21.97 182 GLN A O 1
ATOM 1057 N N . ALA A 1 182 ? 33.062 26.173 46.427 1.00 20.44 183 ALA A N 1
ATOM 1058 C CA . ALA A 1 182 ? 33.596 26.674 47.678 1.00 19.27 183 ALA A CA 1
ATOM 1059 C C . ALA A 1 182 ? 32.484 27.139 48.612 1.00 19.36 183 ALA A C 1
ATOM 1060 O O . ALA A 1 182 ? 32.560 26.918 49.811 1.00 20.54 183 ALA A O 1
ATOM 1062 N N . ALA A 1 183 ? 31.455 27.778 48.067 1.00 18.83 184 ALA A N 1
ATOM 1063 C CA . ALA A 1 183 ? 30.349 28.256 48.876 1.00 18.18 184 ALA A CA 1
ATOM 1064 C C . ALA A 1 183 ? 29.610 27.106 49.484 1.00 19.05 184 ALA A C 1
ATOM 1065 O O . ALA A 1 183 ? 29.272 27.168 50.671 1.00 19.53 184 ALA A O 1
ATOM 1067 N N . VAL A 1 184 ? 29.336 26.066 48.668 1.00 19.53 185 VAL A N 1
ATOM 1068 C CA . VAL A 1 184 ? 28.582 24.853 49.122 1.00 18.96 185 VAL A CA 1
ATOM 1069 C C . VAL A 1 184 ? 29.307 24.232 50.303 1.00 17.80 185 VAL A C 1
ATOM 1070 O O . VAL A 1 184 ? 28.705 23.982 51.337 1.00 16.42 185 VAL A O 1
ATOM 1074 N N . THR A 1 185 ? 30.611 24.015 50.135 1.00 17.85 186 THR A N 1
ATOM 1075 C CA . THR A 1 185 ? 31.464 23.553 51.233 1.00 18.85 186 THR A CA 1
ATOM 1076 C C . THR A 1 185 ? 31.311 24.402 52.479 1.00 20.14 186 THR A C 1
ATOM 1077 O O . THR A 1 185 ? 31.013 23.893 53.563 1.00 19.99 186 THR A O 1
ATOM 1081 N N . ALA A 1 186 ? 31.487 25.710 52.314 1.00 21.75 187 ALA A N 1
ATOM 1082 C CA . ALA A 1 186 ? 31.45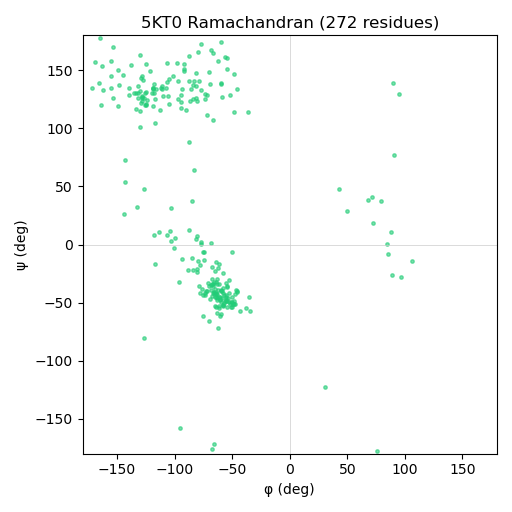0 26.619 53.453 1.00 22.80 187 ALA A CA 1
ATOM 1083 C C . ALA A 1 186 ? 30.090 26.649 54.148 1.00 23.03 187 ALA A C 1
ATOM 1084 O O . ALA A 1 186 ? 29.992 26.884 55.366 1.00 20.78 187 ALA A O 1
ATOM 1086 N N . SER A 1 187 ? 29.038 26.410 53.378 1.00 24.72 188 SER A N 1
ATOM 1087 C CA . SER A 1 187 ? 27.698 26.538 53.933 1.00 26.70 188 SER A CA 1
ATOM 1088 C C . SER A 1 187 ? 27.445 25.495 55.020 1.00 28.80 188 SER A C 1
ATOM 1089 O O . SER A 1 187 ? 26.625 25.733 55.902 1.00 31.71 188 SER A O 1
ATOM 1092 N N . GLN A 1 188 ? 28.184 24.382 55.000 1.00 29.69 189 GLN A N 1
ATOM 1093 C CA . GLN A 1 188 ? 28.105 23.390 56.086 1.00 30.82 189 GLN A CA 1
ATOM 1094 C C . GLN A 1 188 ? 28.647 23.861 57.460 1.00 29.56 189 GLN A C 1
ATOM 1095 O O . GLN A 1 188 ? 28.346 23.248 58.461 1.00 28.44 189 GLN A O 1
ATOM 1101 N N . TYR A 1 189 ? 29.469 24.916 57.500 1.00 29.44 190 TYR A N 1
ATOM 1102 C CA . TYR A 1 189 ? 30.031 25.451 58.758 1.00 26.47 190 TYR A CA 1
ATOM 1103 C C . TYR A 1 189 ? 29.584 26.883 59.056 1.00 25.52 190 TYR A C 1
ATOM 1104 O O . TYR A 1 189 ? 29.694 27.328 60.173 1.00 24.82 190 TYR A O 1
ATOM 1113 N N . PHE A 1 190 ? 29.070 27.608 58.072 1.00 25.33 191 PHE A N 1
ATOM 1114 C CA . PHE A 1 190 ? 28.425 28.890 58.350 1.00 25.00 191 PHE A CA 1
ATOM 1115 C C . PHE A 1 190 ? 26.896 28.819 58.260 1.00 26.71 191 PHE A C 1
ATOM 1116 O O . PHE A 1 190 ? 26.343 28.150 57.374 1.00 26.30 191 PHE A O 1
ATOM 1124 N N . ASP A 1 191 ? 26.227 29.541 59.164 1.00 27.58 192 ASP A N 1
ATOM 1125 C CA . ASP A 1 191 ? 24.776 29.563 59.232 1.00 28.69 192 ASP A CA 1
ATOM 1126 C C . ASP A 1 191 ? 24.196 30.835 58.647 1.00 28.01 192 ASP A C 1
ATOM 1127 O O . ASP A 1 191 ? 22.992 31.055 58.695 1.00 29.95 192 ASP A O 1
ATOM 1132 N N . HIS A 1 192 ? 25.044 31.696 58.113 1.00 27.77 193 HIS A N 1
ATOM 1133 C CA . HIS A 1 192 ? 24.599 33.024 57.694 1.00 26.09 193 HIS A CA 1
ATOM 1134 C C . HIS A 1 192 ? 25.268 33.352 56.401 1.00 25.70 193 HIS A C 1
ATOM 1135 O O . HIS A 1 192 ? 26.474 33.119 56.263 1.00 28.54 193 HIS A O 1
ATOM 1142 N N . VAL A 1 193 ? 24.498 33.865 55.449 1.00 23.45 194 VAL A N 1
ATOM 1143 C CA . VAL A 1 193 ? 25.006 34.062 54.113 1.00 22.15 194 VAL A CA 1
ATOM 1144 C C . VAL A 1 193 ? 24.091 34.973 53.306 1.00 21.83 194 VAL A C 1
ATOM 1145 O O . VAL A 1 193 ? 22.876 34.885 53.393 1.00 21.33 194 VAL A O 1
ATOM 1149 N N . GLU A 1 194 ? 24.710 35.858 52.534 1.00 21.93 195 GLU A N 1
ATOM 1150 C CA . GLU A 1 194 ? 24.018 36.712 51.590 1.00 22.09 195 GLU A CA 1
ATOM 1151 C C . GLU A 1 194 ? 24.791 36.794 50.270 1.00 20.14 195 GLU A C 1
ATOM 1152 O O . GLU A 1 194 ? 25.985 36.598 50.230 1.00 19.93 195 GLU A O 1
ATOM 1158 N N . ILE A 1 195 ? 24.092 37.063 49.191 1.00 18.88 196 ILE A N 1
ATOM 1159 C CA . ILE A 1 195 ? 24.704 37.116 47.873 1.00 18.77 196 ILE A CA 1
ATOM 1160 C C . ILE A 1 195 ? 24.517 38.510 47.298 1.00 19.07 196 ILE A C 1
ATOM 1161 O O . ILE A 1 195 ? 23.421 39.064 47.275 1.00 19.80 196 ILE A O 1
ATOM 1166 N N . ILE A 1 196 ? 25.585 39.094 46.811 1.00 19.50 197 ILE A N 1
ATOM 1167 C CA . ILE A 1 196 ? 25.453 40.342 46.105 1.00 19.81 197 ILE A CA 1
ATOM 1168 C C . ILE A 1 196 ? 25.947 40.102 44.725 1.00 19.08 197 ILE A C 1
ATOM 1169 O O . ILE A 1 196 ? 26.978 39.521 44.567 1.00 18.68 197 ILE A O 1
ATOM 1174 N N . GLU A 1 197 ? 25.208 40.589 43.751 1.00 20.31 198 GLU A N 1
ATOM 1175 C CA . GLU A 1 197 ? 25.449 40.324 42.354 1.00 22.30 198 GLU A CA 1
ATOM 1176 C C . GLU A 1 197 ? 25.329 41.641 41.592 1.00 22.22 198 GLU A C 1
ATOM 1177 O O . GLU A 1 197 ? 24.395 42.399 41.799 1.00 22.25 198 GLU A O 1
ATOM 1183 N N . LEU A 1 198 ? 26.301 41.956 40.758 1.00 22.64 199 LEU A N 1
ATOM 1184 C CA . LEU A 1 198 ? 26.328 43.252 40.091 1.00 22.77 199 LEU A CA 1
ATOM 1185 C C . LEU A 1 198 ? 26.494 43.107 38.572 1.00 23.27 199 LEU A C 1
ATOM 1186 O O . LEU A 1 198 ? 27.419 42.454 38.099 1.00 20.60 199 LEU A O 1
ATOM 1191 N N . HIS A 1 199 ? 25.590 43.718 37.806 1.00 24.95 200 HIS A N 1
ATOM 1192 C CA . HIS A 1 199 ? 25.659 43.637 36.358 1.00 25.68 200 HIS A CA 1
ATOM 1193 C C . HIS A 1 199 ? 25.565 44.981 35.706 1.00 26.17 200 HIS A C 1
ATOM 1194 O O . HIS A 1 199 ? 25.153 45.947 36.319 1.00 23.01 200 HIS A O 1
ATOM 1201 N N . HIS A 1 200 ? 25.971 45.007 34.437 1.00 30.38 201 HIS A N 1
ATOM 1202 C CA . HIS A 1 200 ? 25.749 46.138 33.545 1.00 33.86 201 HIS A CA 1
ATOM 1203 C C . HIS A 1 200 ? 24.281 46.555 33.636 1.00 31.38 201 HIS A C 1
ATOM 1204 O O . HIS A 1 200 ? 23.416 45.721 33.839 1.00 28.41 201 HIS A O 1
ATOM 1211 N N . ASN A 1 201 ? 24.008 47.843 33.490 1.00 30.74 202 ASN A N 1
ATOM 1212 C CA . ASN A 1 201 ? 22.654 48.346 33.648 1.00 31.40 202 ASN A CA 1
ATOM 1213 C C . ASN A 1 201 ? 21.665 48.061 32.513 1.00 34.21 202 ASN A C 1
ATOM 1214 O O . ASN A 1 201 ? 20.491 48.342 32.686 1.00 37.64 202 ASN A O 1
ATOM 1219 N N . GLN A 1 202 ? 22.111 47.496 31.387 1.00 35.87 203 GLN A N 1
ATOM 1220 C CA . GLN A 1 202 ? 21.201 47.040 30.323 1.00 38.14 203 GLN A CA 1
ATOM 1221 C C . GLN A 1 202 ? 20.493 45.723 30.620 1.00 37.81 203 GLN A C 1
ATOM 1222 O O . GLN A 1 202 ? 19.769 45.215 29.782 1.00 40.82 203 GLN A O 1
ATOM 1228 N N . LYS A 1 203 ? 20.717 45.157 31.793 1.00 36.92 204 LYS A N 1
ATOM 1229 C CA . LYS A 1 203 ? 20.261 43.826 32.102 1.00 36.09 204 LYS A CA 1
ATOM 1230 C C . LYS A 1 203 ? 18.865 43.853 32.716 1.00 34.40 204 LYS A C 1
ATOM 1231 O O . LYS A 1 203 ? 18.665 44.337 33.806 1.00 31.93 204 LYS A O 1
ATOM 1237 N N . ALA A 1 204 ? 17.915 43.271 31.996 1.00 37.46 205 ALA A N 1
ATOM 1238 C CA . ALA A 1 204 ? 16.497 43.233 32.370 1.00 37.70 205 ALA A CA 1
ATOM 1239 C C . ALA A 1 204 ? 16.136 42.480 33.644 1.00 38.12 205 ALA A C 1
ATOM 1240 O O . ALA A 1 204 ? 15.431 43.020 34.494 1.00 43.67 205 ALA A O 1
ATOM 1242 N N . ASP A 1 205 ? 16.553 41.223 33.748 1.00 37.86 206 ASP A N 1
ATOM 1243 C CA . ASP A 1 205 ? 16.099 40.322 34.839 1.00 38.01 206 ASP A CA 1
ATOM 1244 C C . ASP A 1 205 ? 16.833 40.605 36.164 1.00 33.42 206 ASP A C 1
ATOM 1245 O O . ASP A 1 205 ? 18.009 40.876 36.150 1.00 33.13 206 ASP A O 1
ATOM 1250 N N . ALA A 1 206 ? 16.146 40.554 37.301 1.00 30.66 207 ALA A N 1
ATOM 1251 C CA . ALA A 1 206 ? 16.830 40.610 38.606 1.00 29.62 207 ALA A CA 1
ATOM 1252 C C . ALA A 1 206 ? 16.095 39.830 39.744 1.00 28.46 207 ALA A C 1
ATOM 1253 O O . ALA A 1 206 ? 15.005 40.212 40.133 1.00 27.68 207 ALA A O 1
ATOM 1255 N N . PRO A 1 207 ? 16.705 38.817 40.358 1.00 28.7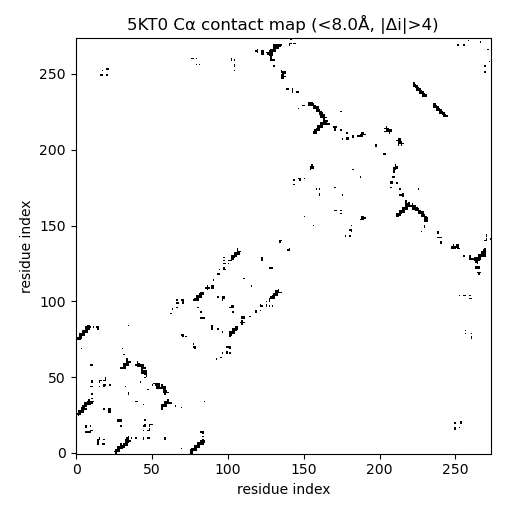9 208 PRO A N 1
ATOM 1256 C CA . PRO A 1 207 ? 18.137 38.512 40.286 1.00 29.93 208 PRO A CA 1
ATOM 1257 C C . PRO A 1 207 ? 18.559 37.796 39.023 1.00 31.27 208 PRO A C 1
ATOM 1258 O O . PRO A 1 207 ? 17.716 37.279 38.286 1.00 35.15 208 PRO A O 1
ATOM 1262 N N . SER A 1 208 ? 19.862 37.764 38.777 1.00 30.99 209 SER A N 1
ATOM 1263 C CA . SER A 1 208 ? 20.383 37.119 37.589 1.00 31.19 209 SER A CA 1
ATOM 1264 C C . SER A 1 208 ? 20.168 35.620 37.696 1.00 30.84 209 SER A C 1
ATOM 1265 O O . SER A 1 208 ? 19.842 35.116 38.774 1.00 31.41 209 SER A O 1
ATOM 1268 N N . GLY A 1 209 ? 20.351 34.912 36.586 1.00 30.68 210 GLY A N 1
ATOM 1269 C CA . GLY A 1 209 ? 20.223 33.446 36.571 1.00 30.36 210 GLY A CA 1
ATOM 1270 C C . GLY A 1 209 ? 21.208 32.769 37.502 1.00 30.28 210 GLY A C 1
ATOM 1271 O O . GLY A 1 209 ? 20.842 31.923 38.321 1.00 30.63 210 GLY A O 1
ATOM 1272 N N . THR A 1 210 ? 22.461 33.201 37.395 1.00 29.97 211 THR A N 1
ATOM 1273 C CA . THR A 1 210 ? 23.568 32.686 38.193 1.00 28.42 211 THR A CA 1
ATOM 1274 C C . THR A 1 210 ? 23.484 32.898 39.705 1.00 28.23 211 THR A C 1
ATOM 1275 O O . THR A 1 210 ? 23.981 32.086 40.459 1.00 29.60 211 THR A O 1
ATOM 1279 N N . ALA A 1 211 ? 22.916 34.010 40.148 1.00 26.65 212 ALA A N 1
ATOM 1280 C CA . ALA A 1 211 ? 22.784 34.263 41.560 1.00 26.43 212 ALA A CA 1
ATOM 1281 C C . ALA A 1 211 ? 21.752 33.338 42.122 1.00 27.92 212 ALA A C 1
ATOM 1282 O O . ALA A 1 211 ? 21.828 32.929 43.277 1.00 27.19 212 ALA A O 1
ATOM 1284 N N . ILE A 1 212 ? 20.761 33.027 41.302 1.00 28.74 213 ILE A N 1
ATOM 1285 C CA . ILE A 1 212 ? 19.715 32.120 41.714 1.00 30.17 213 ILE A CA 1
ATOM 1286 C C . ILE A 1 212 ? 20.187 30.671 41.716 1.00 29.27 213 ILE A C 1
ATOM 1287 O O . ILE A 1 212 ? 19.873 29.932 42.666 1.00 27.28 213 ILE A O 1
ATOM 1292 N N . GLN A 1 213 ? 20.925 30.266 40.670 1.00 28.21 214 GLN A N 1
ATOM 1293 C CA . GLN A 1 213 ? 21.517 28.928 40.638 1.00 27.66 214 GLN A CA 1
ATOM 1294 C C . GLN A 1 213 ? 22.268 28.752 41.934 1.00 26.36 214 GLN A C 1
ATOM 1295 O O . GLN A 1 213 ? 22.079 27.794 42.665 1.00 26.92 214 GLN A O 1
ATOM 1301 N N . THR A 1 214 ? 23.116 29.727 42.219 1.00 25.29 215 THR A N 1
ATOM 1302 C CA . THR A 1 214 ? 23.973 29.684 43.364 1.00 23.98 215 THR A CA 1
ATOM 1303 C C . THR A 1 214 ? 23.165 29.558 44.646 1.00 25.76 215 THR A C 1
ATOM 1304 O O . THR A 1 214 ? 23.527 28.805 45.533 1.00 26.92 215 THR A O 1
ATOM 1308 N N . ALA A 1 215 ? 22.051 30.260 44.736 1.00 27.36 216 ALA A N 1
ATOM 1309 C CA . ALA A 1 215 ? 21.183 30.087 45.872 1.00 28.58 216 ALA A CA 1
ATOM 1310 C C . ALA A 1 215 ? 20.587 28.671 45.930 1.00 30.20 216 ALA A C 1
ATOM 1311 O O . ALA A 1 215 ? 20.521 28.116 47.006 1.00 31.92 216 ALA A O 1
ATOM 1313 N N . GLU A 1 216 ? 20.157 28.084 44.808 1.00 32.69 217 GLU A N 1
ATOM 1314 C CA . GLU A 1 216 ? 19.586 26.715 44.847 1.00 35.38 217 GLU A CA 1
ATOM 1315 C C . GLU A 1 216 ? 20.617 25.760 45.438 1.00 34.51 217 GLU A C 1
ATOM 1316 O O . GLU A 1 216 ? 20.304 25.013 46.371 1.00 34.55 217 GLU A O 1
ATOM 1322 N N . LEU A 1 217 ? 21.834 25.787 44.873 1.00 31.84 218 LEU A N 1
ATOM 1323 C CA . LEU A 1 217 ? 22.953 24.953 45.335 1.00 31.20 218 LEU A CA 1
ATOM 1324 C C . LEU A 1 217 ? 23.148 25.005 46.865 1.00 32.87 218 LEU A C 1
ATOM 1325 O O . LEU A 1 217 ? 23.244 23.976 47.517 1.00 35.12 218 LEU A O 1
ATOM 1330 N N . LEU A 1 218 ? 23.216 26.208 47.422 1.00 32.20 219 LEU A N 1
ATOM 1331 C CA . LEU A 1 218 ? 23.269 26.394 48.859 1.00 33.38 219 LEU A CA 1
ATOM 1332 C C . LEU A 1 218 ? 22.040 25.811 49.590 1.00 37.07 219 LEU A C 1
ATOM 1333 O O . LEU A 1 218 ? 22.149 25.216 50.678 1.00 38.91 219 LEU A O 1
ATOM 1338 N N . ALA A 1 219 ? 20.868 25.995 48.995 1.00 38.60 220 ALA A N 1
ATOM 1339 C CA . ALA A 1 219 ? 19.638 25.547 49.620 1.00 40.62 220 ALA A CA 1
ATOM 1340 C C . ALA A 1 219 ? 19.375 24.037 49.456 1.00 41.19 220 ALA A C 1
ATOM 1341 O O . ALA A 1 219 ? 18.540 23.485 50.157 1.00 43.08 220 ALA A O 1
ATOM 1343 N N . GLU A 1 220 ? 20.089 23.367 48.559 1.00 41.56 221 GLU A N 1
ATOM 1344 C CA . GLU A 1 220 ? 19.913 21.918 48.359 1.00 42.57 221 GLU A CA 1
ATOM 1345 C C . GLU A 1 220 ? 20.264 21.069 49.543 1.00 43.26 221 GLU A C 1
ATOM 1346 O O . GLU A 1 220 ? 19.901 19.923 49.572 1.00 40.80 221 GLU A O 1
ATOM 1352 N N . LEU A 1 221 ? 20.970 21.632 50.514 1.00 49.21 222 LEU A N 1
ATOM 1353 C CA . LEU A 1 221 ? 21.435 20.882 51.679 1.00 50.82 222 LEU A CA 1
ATOM 1354 C C . LEU A 1 221 ? 20.325 20.645 52.699 1.00 45.45 222 LEU A C 1
ATOM 1355 O O . LEU A 1 221 ? 20.466 19.802 53.573 1.00 47.43 222 LEU A O 1
ATOM 1360 N N . GLY A 1 222 ? 19.241 21.409 52.604 1.00 39.67 223 GLY A N 1
ATOM 1361 C CA . GLY A 1 222 ? 18.207 21.401 53.623 1.00 37.66 223 GLY A CA 1
ATOM 1362 C C . GLY A 1 222 ? 18.656 21.982 54.954 1.00 37.24 223 GLY A C 1
ATOM 1363 O O . GLY A 1 222 ? 18.298 21.477 56.019 1.00 39.16 223 GLY A O 1
ATOM 1364 N N . LYS A 1 223 ? 19.451 23.042 54.892 1.00 36.96 224 LYS A N 1
ATOM 1365 C CA . LYS A 1 223 ? 19.856 23.783 56.065 1.00 34.85 224 LYS A CA 1
ATOM 1366 C C . LYS A 1 223 ? 19.354 25.210 55.923 1.00 35.15 224 LYS A C 1
ATOM 1367 O O . LYS A 1 223 ? 19.490 25.819 54.871 1.00 33.65 224 LYS A O 1
ATOM 1373 N N . THR A 1 224 ? 18.766 25.744 56.983 1.00 37.95 225 THR A N 1
ATOM 1374 C CA . THR A 1 224 ? 18.253 27.102 56.948 1.00 38.98 225 THR A CA 1
ATOM 1375 C C . THR A 1 224 ? 19.313 28.052 57.466 1.00 37.90 225 THR A C 1
ATOM 1376 O O . THR A 1 224 ? 19.964 27.800 58.501 1.00 37.21 225 THR A O 1
ATOM 1380 N N . PHE A 1 225 ? 19.480 29.138 56.710 1.00 33.22 226 PHE A N 1
ATOM 1381 C CA . PHE A 1 225 ? 20.439 30.155 57.022 1.00 30.36 226 PHE A CA 1
ATOM 1382 C C . PHE A 1 225 ? 19.720 31.374 57.530 1.00 28.24 226 PHE A C 1
ATOM 1383 O O . PHE A 1 225 ? 18.572 31.572 57.195 1.00 30.97 226 PHE A O 1
ATOM 1391 N N . ASN A 1 226 ? 20.413 32.202 58.302 1.00 26.09 227 ASN A N 1
ATOM 1392 C CA . ASN A 1 226 ? 19.964 33.552 58.612 1.00 24.75 227 ASN A CA 1
ATOM 1393 C C . ASN A 1 226 ? 18.806 33.579 59.542 1.00 25.70 227 ASN A C 1
ATOM 1394 O O . ASN A 1 226 ? 17.918 34.391 59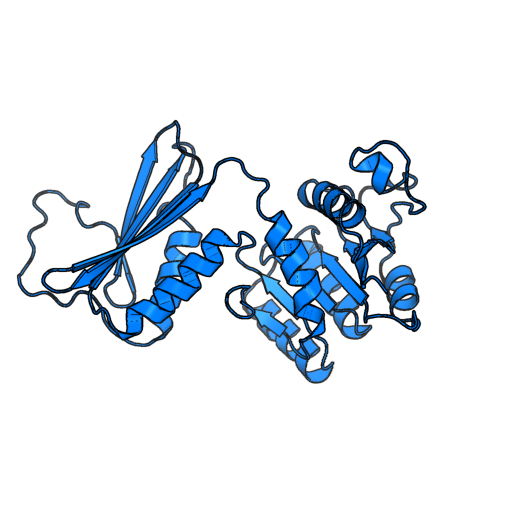.376 1.00 26.42 227 ASN A O 1
ATOM 1399 N N . SER A 1 227 ? 18.796 32.731 60.558 1.00 27.87 228 SER A N 1
ATOM 1400 C CA . SER A 1 227 ? 17.655 32.769 61.461 1.00 27.36 228 SER A CA 1
ATOM 1401 C C . SER A 1 227 ? 17.756 34.032 62.332 1.00 25.76 228 SER A C 1
ATOM 1402 O O . SER A 1 227 ? 18.787 34.299 62.965 1.00 23.62 228 SER A O 1
ATOM 1405 N N . ALA A 1 228 ? 16.672 34.805 62.282 1.00 24.74 229 ALA A N 1
ATOM 1406 C CA . ALA A 1 228 ? 16.522 36.087 62.958 1.00 25.01 229 ALA A CA 1
ATOM 1407 C C . ALA A 1 228 ? 16.838 36.098 64.422 1.00 26.91 229 ALA A C 1
ATOM 1408 O O . ALA A 1 228 ? 16.283 35.319 65.175 1.00 32.61 229 ALA A O 1
ATOM 1410 N N . ILE A 1 229 ? 17.688 37.022 64.833 1.00 28.10 230 ILE A N 1
ATOM 1411 C CA . ILE A 1 229 ? 17.854 37.319 66.222 1.00 30.10 230 ILE A CA 1
ATOM 1412 C C . ILE A 1 229 ? 17.161 38.630 66.608 1.00 32.10 230 ILE A C 1
ATOM 1413 O O . ILE A 1 229 ? 17.344 39.122 67.719 1.00 34.43 230 ILE A O 1
ATOM 1418 N N . VAL A 1 230 ? 16.331 39.164 65.714 1.00 34.47 231 VAL A N 1
ATOM 1419 C CA . VAL A 1 230 ? 15.640 40.441 65.913 1.00 36.49 231 VAL A CA 1
ATOM 1420 C C . VAL A 1 230 ? 14.503 40.489 64.907 1.00 36.02 231 VAL A C 1
ATOM 1421 O O . VAL A 1 230 ? 14.567 39.838 63.872 1.00 33.58 231 VAL A O 1
ATOM 1425 N N . GLU A 1 231 ? 13.447 41.233 65.219 1.00 39.20 232 GLU A N 1
ATOM 1426 C CA . GLU A 1 231 ? 12.406 41.459 64.241 1.00 43.70 232 GLU A CA 1
ATOM 1427 C C . GLU A 1 231 ? 12.855 42.651 63.441 1.00 46.18 232 GLU A C 1
ATOM 1428 O O . GLU A 1 231 ? 13.132 43.705 64.015 1.00 45.53 232 GLU A O 1
ATOM 1434 N N . GLU A 1 232 ? 12.961 42.476 62.127 1.00 48.96 233 GLU A N 1
ATOM 1435 C CA . GLU A 1 232 ? 13.448 43.537 61.252 1.00 50.48 233 GLU A CA 1
ATOM 1436 C C . GLU A 1 232 ? 12.353 44.523 60.915 1.00 49.59 233 GLU A C 1
ATOM 1437 O O . GLU A 1 232 ? 11.194 44.143 60.828 1.00 46.74 233 GLU A O 1
ATOM 1443 N N . THR A 1 233 ? 12.720 45.791 60.730 1.00 53.06 234 THR A N 1
ATOM 1444 C CA . THR A 1 233 ? 11.814 46.764 60.111 1.00 54.05 234 THR A CA 1
ATOM 1445 C C . THR A 1 233 ? 12.429 47.244 58.811 1.00 54.51 234 THR A C 1
ATOM 1446 O O . THR A 1 233 ? 13.578 47.699 58.779 1.00 58.30 234 THR A O 1
ATOM 1450 N N . GLU A 1 234 ? 11.657 47.107 57.744 1.00 51.23 235 GLU A N 1
ATOM 1451 C CA . GLU A 1 234 ? 11.953 47.726 56.489 1.00 48.80 235 GLU A CA 1
ATOM 1452 C C . GLU A 1 234 ? 11.349 49.119 56.520 1.00 49.80 235 GLU A C 1
ATOM 1453 O O . GLU A 1 234 ? 10.199 49.317 56.138 1.00 50.63 235 GLU A O 1
ATOM 1459 N N . LYS A 1 235 ? 12.125 50.074 57.018 1.00 50.80 236 LYS A N 1
ATOM 1460 C CA . LYS A 1 235 ? 11.839 51.488 56.833 1.00 51.01 236 LYS A CA 1
ATOM 1461 C C . LYS A 1 235 ? 11.486 51.829 55.376 1.00 46.97 236 LYS A C 1
ATOM 1462 O O . LYS A 1 235 ? 10.611 52.665 55.126 1.00 47.25 236 LYS A O 1
ATOM 1468 N N . ILE A 1 236 ? 12.168 51.211 54.419 1.00 40.55 237 ILE A N 1
ATOM 1469 C CA . ILE A 1 236 ? 11.831 51.417 53.016 1.00 41.37 237 ILE A CA 1
ATOM 1470 C C . ILE A 1 236 ? 11.740 50.055 52.373 1.00 40.69 237 ILE A C 1
ATOM 1471 O O . ILE A 1 236 ? 12.635 49.225 52.521 1.00 42.75 237 ILE A O 1
ATOM 1476 N N . PRO A 1 237 ? 10.656 49.813 51.645 1.00 41.42 238 PRO A N 1
ATOM 1477 C CA . PRO A 1 237 ? 10.538 48.491 51.061 1.00 40.25 238 PRO A CA 1
ATOM 1478 C C . PRO A 1 237 ? 11.697 48.183 50.123 1.00 37.52 238 PRO A C 1
ATOM 1479 O O . PRO A 1 237 ? 12.111 49.049 49.382 1.00 36.15 238 PRO A O 1
ATOM 1483 N N . GLY A 1 238 ? 12.219 46.963 50.186 1.00 37.72 239 GLY A N 1
ATOM 1484 C CA . GLY A 1 238 ? 13.179 46.469 49.208 1.00 35.00 239 GLY A CA 1
ATOM 1485 C C . GLY A 1 238 ? 14.590 46.398 49.749 1.00 35.13 239 GLY A C 1
ATOM 1486 O O . GLY A 1 238 ? 15.448 45.750 49.151 1.00 34.24 239 GLY A O 1
ATOM 1487 N N . ALA A 1 239 ? 14.846 47.042 50.884 1.00 34.52 240 ALA A N 1
ATOM 1488 C CA . ALA A 1 239 ? 16.222 47.207 51.358 1.00 34.64 240 ALA A CA 1
ATOM 1489 C C . ALA A 1 239 ? 16.975 45.883 51.563 1.00 33.88 240 ALA A C 1
ATOM 1490 O O . ALA A 1 239 ? 18.170 45.787 51.277 1.00 35.47 240 ALA A O 1
ATOM 1492 N N . ARG A 1 240 ? 16.286 44.856 52.054 1.00 32.64 241 ARG A N 1
ATOM 1493 C CA . ARG A 1 240 ? 16.963 43.601 52.393 1.00 30.25 241 ARG A CA 1
ATOM 1494 C C . ARG A 1 240 ? 17.083 42.633 51.239 1.00 28.02 241 ARG A C 1
ATOM 1495 O O . ARG A 1 240 ? 17.453 41.506 51.422 1.00 26.39 241 ARG A O 1
ATOM 1503 N N . GLY A 1 241 ? 16.821 43.076 50.033 1.00 28.98 242 GLY A N 1
ATOM 1504 C CA . GLY A 1 241 ? 17.038 42.203 48.906 1.00 30.89 242 GLY A CA 1
ATOM 1505 C C . GLY A 1 241 ? 15.924 41.192 48.840 1.00 31.84 242 GLY A C 1
ATOM 1506 O O . GLY A 1 241 ? 14.989 41.227 49.657 1.00 35.36 242 GLY A O 1
ATOM 1507 N N . SER A 1 242 ? 16.035 40.292 47.873 1.00 31.61 243 SER A N 1
ATOM 1508 C CA . SER A 1 242 ? 15.064 39.248 47.683 1.00 32.07 243 SER A CA 1
ATOM 1509 C C . SER A 1 242 ? 15.442 37.971 48.439 1.00 33.46 243 SER A C 1
ATOM 1510 O O . SER A 1 242 ? 16.615 37.644 48.622 1.00 32.93 243 SER A O 1
ATOM 1513 N N . LEU A 1 243 ? 14.394 37.258 48.845 1.00 36.16 244 LEU A N 1
ATOM 1514 C CA . LEU A 1 243 ? 14.454 36.036 49.636 1.00 33.97 244 LEU A CA 1
ATOM 1515 C C . LEU A 1 243 ? 14.431 34.851 48.686 1.00 33.12 244 LEU A C 1
ATOM 1516 O O . LEU A 1 243 ? 13.589 34.788 47.816 1.00 34.16 244 LEU A O 1
ATOM 1521 N N . ALA A 1 244 ? 15.360 33.921 48.816 1.00 34.67 245 ALA A N 1
ATOM 1522 C CA . ALA A 1 244 ? 15.536 32.918 47.776 1.00 36.45 245 ALA A CA 1
ATOM 1523 C C . ALA A 1 244 ? 15.875 31.574 48.332 1.00 40.31 245 ALA A C 1
ATOM 1524 O O . ALA A 1 244 ? 16.858 30.971 47.927 1.00 55.94 245 ALA A O 1
ATOM 1526 N N . GLY A 1 245 ? 15.076 31.062 49.243 1.00 37.74 246 GLY A N 1
ATOM 1527 C CA . GLY A 1 245 ? 15.239 29.677 49.566 1.00 36.67 246 GLY A CA 1
ATOM 1528 C C . GLY A 1 245 ? 16.132 29.545 50.757 1.00 38.41 246 GLY A C 1
ATOM 1529 O O . GLY A 1 245 ? 17.206 30.147 50.829 1.00 38.37 246 GLY A O 1
ATOM 1530 N N . GLU A 1 246 ? 15.642 28.773 51.723 1.00 38.84 247 GLU A N 1
ATOM 1531 C CA . GLU A 1 246 ? 16.358 28.485 52.932 1.00 37.05 247 GLU A CA 1
ATOM 1532 C C . GLU A 1 246 ? 16.904 29.730 53.596 1.00 34.32 247 GLU A C 1
ATOM 1533 O O . GLU A 1 246 ? 17.904 29.664 54.308 1.00 35.72 247 GLU A O 1
ATOM 1539 N N . GLY A 1 247 ? 16.225 30.860 53.401 1.00 32.20 248 GLY A N 1
ATOM 1540 C CA . GLY A 1 247 ? 16.520 32.069 54.180 1.00 31.01 248 GLY A CA 1
ATOM 1541 C C . GLY A 1 247 ? 17.598 32.940 53.576 1.00 30.25 248 GLY A C 1
ATOM 1542 O O . GLY A 1 247 ? 18.043 33.879 54.208 1.00 31.93 248 GLY A O 1
ATOM 1543 N N . ILE A 1 248 ? 17.991 32.654 52.337 1.00 28.82 249 ILE A N 1
ATOM 1544 C CA . ILE A 1 248 ? 19.105 33.337 51.711 1.00 28.25 249 ILE A CA 1
ATOM 1545 C C . ILE A 1 248 ? 18.667 34.620 51.007 1.00 28.32 249 ILE A C 1
ATOM 1546 O O . ILE A 1 248 ? 17.657 34.640 50.322 1.00 28.01 249 ILE A O 1
ATOM 1551 N N . ARG A 1 249 ? 19.478 35.665 51.115 1.00 28.60 250 ARG A N 1
ATOM 1552 C CA . ARG A 1 249 ? 19.169 36.964 50.522 1.00 28.07 250 ARG A CA 1
ATOM 1553 C C . ARG A 1 249 ? 19.997 37.240 49.325 1.00 25.86 250 ARG A C 1
ATOM 1554 O O . ARG A 1 249 ? 21.175 36.957 49.343 1.00 24.89 250 ARG A O 1
ATOM 1562 N N . ILE A 1 250 ? 19.390 37.827 48.301 1.00 25.01 251 ILE A N 1
ATOM 1563 C CA . ILE A 1 250 ? 20.123 38.253 47.121 1.00 24.93 251 ILE A CA 1
ATOM 1564 C C . ILE A 1 250 ? 19.890 39.734 46.853 1.00 25.96 251 ILE A C 1
ATOM 1565 O O . ILE A 1 250 ? 18.751 40.201 46.848 1.00 25.93 251 ILE A O 1
ATOM 1570 N N . HIS A 1 251 ? 20.980 40.466 46.634 1.00 25.36 252 HIS A N 1
ATOM 1571 C CA . HIS A 1 251 ? 20.917 41.869 46.290 1.00 23.52 252 HIS A CA 1
ATOM 1572 C C . HIS A 1 251 ? 21.525 42.074 44.920 1.00 23.15 252 HIS A C 1
ATOM 1573 O O . HIS A 1 251 ? 22.593 41.537 44.626 1.00 22.54 252 HIS A O 1
ATOM 1580 N N . SER A 1 252 ? 20.879 42.916 44.118 1.00 22.37 253 SER A N 1
ATOM 1581 C CA . SER A 1 252 ? 21.202 43.039 42.718 1.00 21.54 253 SER A CA 1
ATOM 1582 C C . SER A 1 252 ? 21.495 44.498 42.346 1.00 21.32 253 SER A C 1
ATOM 1583 O O . SER A 1 252 ? 20.657 45.389 42.481 1.00 22.19 253 SER A O 1
ATOM 1586 N N . VAL A 1 253 ? 22.697 44.730 41.862 1.00 20.01 254 VAL A N 1
ATOM 1587 C CA . VAL A 1 253 ? 23.147 46.047 41.519 1.00 18.63 254 VAL A CA 1
ATOM 1588 C C . VAL A 1 253 ? 23.284 46.153 40.007 1.00 18.26 254 VAL A C 1
ATOM 1589 O O . VAL A 1 253 ? 23.802 45.256 39.358 1.00 16.67 254 VAL A O 1
ATOM 1593 N N . ARG A 1 254 ? 22.809 47.267 39.457 1.00 19.87 255 ARG A N 1
ATOM 1594 C CA . ARG A 1 254 ? 22.877 47.543 38.019 1.00 20.38 255 ARG A CA 1
ATOM 1595 C C . ARG A 1 254 ? 23.447 48.929 37.742 1.00 20.08 255 ARG A C 1
ATOM 1596 O O . ARG A 1 254 ? 22.851 49.924 38.111 1.00 20.84 255 ARG A O 1
ATOM 1604 N N . LEU A 1 255 ? 24.610 48.990 37.108 1.00 20.13 256 LEU A N 1
ATOM 1605 C CA . LEU A 1 255 ? 25.241 50.264 36.771 1.00 21.07 256 LEU A CA 1
ATOM 1606 C C . LEU A 1 255 ? 26.019 50.086 35.514 1.00 21.05 256 LEU A C 1
ATOM 1607 O O . LEU A 1 255 ? 26.525 49.009 35.265 1.00 21.42 256 LEU A O 1
ATOM 1612 N N . PRO A 1 256 ? 26.148 51.149 34.726 1.00 21.48 257 PRO A N 1
ATOM 1613 C CA . PRO A 1 256 ? 27.106 51.084 33.634 1.00 21.41 257 PRO A CA 1
ATOM 1614 C C . PRO A 1 256 ? 28.495 50.905 34.209 1.00 21.27 257 PRO A C 1
ATOM 1615 O O . PRO A 1 256 ? 28.719 51.232 35.367 1.00 20.93 257 PRO A O 1
ATOM 1619 N N . GLY A 1 257 ? 29.422 50.384 33.424 1.00 21.99 258 GLY A N 1
ATOM 1620 C CA . GLY A 1 257 ? 30.779 50.121 33.926 1.00 22.96 258 GLY A CA 1
ATOM 1621 C C . GLY A 1 257 ? 31.012 48.689 34.386 1.00 24.20 258 GLY A C 1
ATOM 1622 O O . GLY A 1 257 ? 32.144 48.204 34.338 1.00 27.66 258 GLY A O 1
ATOM 1623 N N . LEU A 1 258 ? 29.947 48.024 34.827 1.00 23.44 259 LEU A N 1
ATOM 1624 C CA . LEU A 1 258 ? 29.956 46.625 35.206 1.00 23.61 259 LEU A CA 1
ATOM 1625 C C . LEU A 1 258 ? 29.704 45.703 34.008 1.00 26.05 259 LEU A C 1
ATOM 1626 O O . LEU A 1 258 ? 29.184 46.119 32.970 1.00 28.81 259 LEU A O 1
ATOM 1631 N N . ILE A 1 259 ? 30.049 44.432 34.176 1.00 26.12 260 ILE A N 1
ATOM 1632 C CA . ILE A 1 259 ? 29.828 43.415 33.182 1.00 25.90 260 ILE A CA 1
ATOM 1633 C C . ILE A 1 259 ? 29.059 42.329 3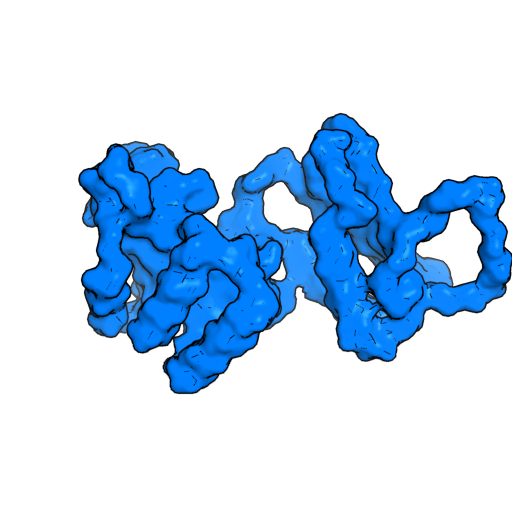3.932 1.00 25.43 260 ILE A C 1
ATOM 1634 O O . ILE A 1 259 ? 27.838 42.299 33.884 1.00 26.71 260 ILE A O 1
ATOM 1639 N N . ALA A 1 260 ? 29.746 41.488 34.693 1.00 25.11 261 ALA A N 1
ATOM 1640 C CA . ALA A 1 260 ? 29.077 40.501 35.520 1.00 23.80 261 ALA A CA 1
ATOM 1641 C C . ALA A 1 260 ? 29.958 40.165 36.686 1.00 23.62 261 ALA A C 1
ATOM 1642 O O . ALA A 1 260 ? 31.101 39.781 36.495 1.00 25.87 261 ALA A O 1
ATOM 1644 N N . HIS A 1 261 ? 29.416 40.279 37.895 1.00 22.68 262 HIS A N 1
ATOM 1645 C CA . HIS A 1 261 ? 30.187 40.118 39.116 1.00 21.09 262 HIS A CA 1
ATOM 1646 C C . HIS A 1 261 ? 29.311 39.460 40.146 1.00 20.75 262 HIS A C 1
ATOM 1647 O O . HIS A 1 261 ? 28.112 39.736 40.193 1.00 20.60 262 HIS A O 1
ATOM 1654 N N . GLN A 1 262 ? 29.892 38.628 41.002 1.00 20.92 263 GLN A N 1
ATOM 1655 C CA . GLN A 1 262 ? 29.117 37.973 42.076 1.00 21.16 263 GLN A CA 1
ATOM 1656 C C . GLN A 1 262 ? 29.960 37.736 43.320 1.00 21.12 263 GLN A C 1
ATOM 1657 O O . GLN A 1 262 ? 31.082 37.277 43.255 1.00 20.48 263 GLN A O 1
ATOM 1663 N N . GLU A 1 263 ? 29.360 38.006 44.457 1.00 22.19 264 GLU A N 1
ATOM 1664 C CA . GLU A 1 263 ? 30.033 38.009 45.718 1.00 23.74 264 GLU A CA 1
ATOM 1665 C C . GLU A 1 263 ? 29.128 37.227 46.679 1.00 23.66 264 GLU A C 1
ATOM 1666 O O . GLU A 1 263 ? 27.918 37.457 46.723 1.00 23.75 264 GLU A O 1
ATOM 1672 N N . VAL A 1 264 ? 29.709 36.270 47.399 1.00 21.74 265 VAL A N 1
ATOM 1673 C CA . VAL A 1 264 ? 28.992 35.514 48.407 1.00 19.65 265 VAL A CA 1
ATOM 1674 C C . VAL A 1 264 ? 29.683 35.804 49.717 1.00 18.96 265 VAL A C 1
ATOM 1675 O O . VAL A 1 264 ? 30.902 35.727 49.826 1.00 18.35 265 VAL A O 1
ATOM 1679 N N . ILE A 1 265 ? 28.883 36.151 50.708 1.00 18.43 266 ILE A N 1
ATOM 1680 C CA . ILE A 1 265 ? 29.390 36.613 51.961 1.00 18.29 266 ILE A CA 1
ATOM 1681 C C . ILE A 1 265 ? 28.803 35.730 53.050 1.00 18.96 266 ILE A C 1
ATOM 1682 O O . ILE A 1 265 ? 27.583 35.632 53.192 1.00 18.87 266 ILE A O 1
ATOM 1687 N N . PHE A 1 266 ? 29.696 35.073 53.794 1.00 19.16 267 PHE A N 1
ATOM 1688 C CA . PHE A 1 266 ? 29.335 34.167 54.864 1.00 18.15 267 PHE A CA 1
ATOM 1689 C C . PHE A 1 266 ? 29.765 34.840 56.115 1.00 19.31 267 PHE A C 1
ATOM 1690 O O . PHE A 1 266 ? 30.896 35.317 56.161 1.00 19.82 267 PHE A O 1
ATOM 1698 N N . GLY A 1 267 ? 28.896 34.848 57.120 1.00 20.67 268 GLY A N 1
ATOM 1699 C CA . GLY A 1 267 ? 29.175 35.491 58.392 1.00 23.31 268 GLY A CA 1
ATOM 1700 C C . GLY A 1 267 ? 29.100 34.559 59.587 1.00 26.20 268 GLY A C 1
ATOM 1701 O O . GLY A 1 267 ? 28.337 33.599 59.604 1.00 29.34 268 GLY A O 1
ATOM 1702 N N . ALA A 1 268 ? 29.902 34.859 60.596 1.00 28.90 269 ALA A N 1
ATOM 1703 C CA . ALA A 1 268 ? 29.868 34.171 61.888 1.00 30.69 269 ALA A CA 1
ATOM 1704 C C . ALA A 1 268 ? 30.392 35.160 62.926 1.00 32.52 269 ALA A C 1
ATOM 1705 O O . ALA A 1 268 ? 30.910 36.203 62.558 1.00 34.58 269 ALA A O 1
ATOM 1707 N N . PRO A 1 269 ? 30.271 34.847 64.226 1.00 34.93 270 PRO A N 1
ATOM 1708 C CA . PRO A 1 269 ? 30.819 35.832 65.174 1.00 33.49 270 PRO A CA 1
ATOM 1709 C C . PRO A 1 269 ? 32.345 36.141 64.993 1.00 32.24 270 PRO A C 1
ATOM 1710 O O . PRO A 1 269 ? 33.202 35.236 64.935 1.00 28.68 270 PRO A O 1
ATOM 1714 N N . GLY A 1 270 ? 32.667 37.421 64.858 1.00 29.44 271 GLY A N 1
ATOM 1715 C CA . GLY A 1 270 ? 34.066 37.808 64.691 1.00 29.21 271 GLY A CA 1
ATOM 1716 C C . GLY A 1 270 ? 34.727 37.486 63.349 1.00 27.99 271 GLY A C 1
ATOM 1717 O O . GLY A 1 270 ? 35.956 37.524 63.228 1.00 27.56 271 GLY A O 1
ATOM 1718 N N . GLN A 1 271 ? 33.933 37.232 62.317 1.00 26.87 272 GLN A N 1
ATOM 1719 C CA . GLN A 1 271 ? 34.459 36.571 61.135 1.00 25.30 272 GLN A CA 1
ATOM 1720 C C . GLN A 1 271 ? 33.604 36.711 59.911 1.00 21.15 272 GLN A C 1
ATOM 1721 O O . GLN A 1 271 ? 32.415 36.470 59.960 1.00 20.05 272 GLN A O 1
ATOM 1727 N N . ILE A 1 272 ? 34.232 37.058 58.801 1.00 18.87 273 ILE A N 1
ATOM 1728 C CA . ILE A 1 272 ? 33.562 37.167 57.510 1.00 16.92 273 ILE A CA 1
ATOM 1729 C C . ILE A 1 272 ? 34.344 36.437 56.457 1.00 15.34 273 ILE A C 1
ATOM 1730 O O . ILE A 1 272 ? 35.544 36.574 56.399 1.00 14.65 273 ILE A O 1
ATOM 1735 N N . TYR A 1 273 ? 33.661 35.680 55.611 1.00 14.69 274 TYR A N 1
ATOM 1736 C CA . TYR A 1 273 ? 34.328 34.927 54.524 1.00 14.37 274 TYR A CA 1
ATOM 1737 C C . TYR A 1 273 ? 33.638 35.196 53.200 1.00 14.03 274 TYR A C 1
ATOM 1738 O O . TYR A 1 273 ? 32.461 34.931 53.053 1.00 14.40 274 TYR A O 1
ATOM 1747 N N . THR A 1 274 ? 34.389 35.705 52.243 1.00 14.02 275 THR A N 1
ATOM 1748 C CA . THR A 1 274 ? 33.817 36.301 51.059 1.00 14.57 275 THR A CA 1
ATOM 1749 C C . THR A 1 274 ? 34.429 35.644 49.863 1.00 14.38 275 THR A C 1
ATOM 1750 O O . THR A 1 274 ? 35.624 35.553 49.742 1.00 14.37 275 THR A O 1
ATOM 1754 N N . LEU A 1 275 ? 33.578 35.145 48.994 1.00 15.08 276 LEU A N 1
ATOM 1755 C CA . LEU A 1 275 ? 33.981 34.570 47.735 1.00 15.55 276 LEU A CA 1
ATOM 1756 C C . LEU A 1 275 ? 33.511 35.523 46.667 1.00 16.06 276 LEU A C 1
ATOM 1757 O O . LEU A 1 275 ? 32.341 35.897 46.671 1.00 15.70 276 LEU A O 1
ATOM 1762 N N . ARG A 1 276 ? 34.397 35.944 45.772 1.00 17.10 277 ARG A N 1
ATOM 1763 C CA . ARG A 1 276 ? 34.022 36.881 44.707 1.00 18.48 277 ARG A CA 1
ATOM 1764 C C . ARG A 1 276 ? 34.412 36.365 43.353 1.00 17.32 277 ARG A C 1
ATOM 1765 O O . ARG A 1 276 ? 35.448 35.798 43.222 1.00 17.37 277 ARG A O 1
ATOM 1773 N N . HIS A 1 277 ? 33.585 36.586 42.344 1.00 17.39 278 HIS A N 1
ATOM 1774 C CA . HIS A 1 277 ? 33.947 36.312 40.956 1.00 17.85 278 HIS A CA 1
ATOM 1775 C C . HIS A 1 277 ? 33.683 37.528 40.089 1.00 18.14 278 HIS A C 1
ATOM 1776 O O . HIS A 1 277 ? 32.585 37.991 40.103 1.00 19.40 278 HIS A O 1
ATOM 1783 N N . ASP A 1 278 ? 34.655 38.017 39.325 1.00 18.83 279 ASP A N 1
ATOM 1784 C CA . ASP A 1 278 ? 34.466 39.159 38.428 1.00 21.32 279 ASP A CA 1
ATOM 1785 C C . ASP A 1 278 ? 34.710 38.816 36.946 1.00 23.43 279 ASP A C 1
ATOM 1786 O O . ASP A 1 278 ? 35.748 38.217 36.602 1.00 24.48 279 ASP A O 1
ATOM 1791 N N . THR A 1 279 ? 33.833 39.263 36.053 1.00 24.10 280 THR A N 1
ATOM 1792 C CA . THR A 1 279 ? 34.045 39.011 34.632 1.00 26.72 280 THR A CA 1
ATOM 1793 C C . THR A 1 279 ? 34.513 40.244 33.855 1.00 29.29 280 THR A C 1
ATOM 1794 O O . THR A 1 279 ? 33.891 41.309 33.893 1.00 29.20 280 THR A O 1
ATOM 1798 N N . SER A 1 280 ? 35.605 40.056 33.120 1.00 32.46 281 SER A N 1
ATOM 1799 C CA . SER A 1 280 ? 36.346 41.141 32.501 1.00 35.82 281 SER A CA 1
ATOM 1800 C C . SER A 1 280 ? 35.965 41.378 31.026 1.00 40.55 281 SER A C 1
ATOM 1801 O O . SER A 1 280 ? 36.042 42.492 30.537 1.00 38.18 281 SER A O 1
ATOM 1804 N N . ASP A 1 281 ? 35.600 40.302 30.330 1.00 51.45 282 ASP A N 1
ATOM 1805 C CA . ASP A 1 281 ? 34.996 40.327 28.977 1.00 56.49 282 ASP A CA 1
ATOM 1806 C C . ASP A 1 281 ? 34.496 38.902 28.716 1.00 60.49 282 ASP A C 1
ATOM 1807 O O . ASP A 1 281 ? 35.025 37.952 29.294 1.00 60.80 282 ASP A O 1
ATOM 1812 N N . ARG A 1 282 ? 33.529 38.749 27.815 1.00 66.05 283 ARG A N 1
ATOM 1813 C CA . ARG A 1 282 ? 32.677 37.546 27.768 1.00 69.74 283 ARG A CA 1
ATOM 1814 C C . ARG A 1 282 ? 33.216 36.328 26.982 1.00 67.47 283 ARG A C 1
ATOM 1815 O O . ARG A 1 282 ? 32.440 35.613 26.351 1.00 70.24 283 ARG A O 1
ATOM 1823 N N . ALA A 1 283 ? 34.518 36.064 27.043 1.00 64.80 284 ALA A N 1
ATOM 1824 C CA . ALA A 1 283 ? 35.093 34.912 26.346 1.00 64.66 284 ALA A CA 1
ATOM 1825 C C . ALA A 1 283 ? 35.926 34.019 27.293 1.00 66.27 284 ALA A C 1
ATOM 1826 O O . ALA A 1 283 ? 37.047 33.614 26.982 1.00 61.28 284 ALA A O 1
ATOM 1828 N N . CYS A 1 284 ? 35.355 33.704 28.451 1.00 69.96 285 CYS A N 1
ATOM 1829 C CA . CYS A 1 284 ? 36.077 32.989 29.516 1.00 70.30 285 CYS A CA 1
ATOM 1830 C C . CYS A 1 284 ? 35.455 31.654 29.834 1.00 66.26 285 CYS A C 1
ATOM 1831 O O . CYS A 1 284 ? 35.833 30.980 30.816 1.00 66.30 285 CYS A O 1
ATOM 1834 N N . TYR A 1 285 ? 34.487 31.279 29.010 1.00 62.12 286 TYR A N 1
ATOM 1835 C CA . TYR A 1 285 ? 33.987 29.922 29.021 1.00 62.84 286 TYR A CA 1
ATOM 1836 C C . TYR A 1 285 ? 35.107 28.935 28.652 1.00 55.85 286 TYR A C 1
ATOM 1837 O O . TYR A 1 285 ? 35.179 27.841 29.203 1.00 55.03 286 TYR A O 1
ATOM 1846 N N . MET A 1 286 ? 36.005 29.363 27.773 1.00 51.66 287 MET A N 1
ATOM 1847 C CA . MET A 1 286 ? 36.992 28.481 27.147 1.00 51.46 287 MET A CA 1
ATOM 1848 C C . MET A 1 286 ? 37.709 27.464 28.038 1.00 50.55 287 MET A C 1
ATOM 1849 O O . MET A 1 286 ? 37.663 26.257 27.765 1.00 51.26 287 MET A O 1
ATOM 1854 N N . PRO A 1 287 ? 38.383 27.930 29.090 1.00 45.36 288 PRO A N 1
ATOM 1855 C CA . PRO A 1 287 ? 39.015 26.976 29.968 1.00 45.54 288 PRO A CA 1
ATOM 1856 C C . PRO A 1 287 ? 38.050 25.928 30.517 1.00 46.94 288 PRO A C 1
ATOM 1857 O O . PRO A 1 287 ? 38.458 24.786 30.786 1.00 55.87 288 PRO A O 1
ATOM 1861 N N . GLY A 1 288 ? 36.797 26.319 30.727 1.00 43.46 289 GLY A N 1
ATOM 1862 C CA . GLY A 1 288 ? 35.768 25.391 31.183 1.00 39.26 289 GLY A CA 1
ATOM 1863 C C . GLY A 1 288 ? 35.410 24.387 30.103 1.00 35.10 289 GLY A C 1
ATOM 1864 O O . GLY A 1 288 ? 35.347 23.181 30.351 1.00 33.85 289 GLY A O 1
ATOM 1865 N N . VAL A 1 289 ? 35.200 24.881 28.897 1.00 31.74 290 VAL A N 1
ATOM 1866 C CA . VAL A 1 289 ? 34.924 23.993 27.781 1.00 32.35 290 VAL A CA 1
ATOM 1867 C C . VAL A 1 289 ? 36.011 22.925 27.618 1.00 33.01 290 VAL A C 1
ATOM 1868 O O . VAL A 1 289 ? 35.699 21.738 27.505 1.00 32.77 290 VAL A O 1
ATOM 1872 N N . LEU A 1 290 ? 37.274 23.350 27.627 1.00 32.44 291 LEU A N 1
ATOM 1873 C CA . LEU A 1 290 ? 38.391 22.427 27.456 1.00 31.92 291 LEU A CA 1
ATOM 1874 C C . LEU A 1 290 ? 38.501 21.508 28.644 1.00 32.54 291 LEU A C 1
ATOM 1875 O O . LEU A 1 290 ? 38.893 20.334 28.518 1.00 33.31 291 LEU A O 1
ATOM 1880 N N . LEU A 1 291 ? 38.161 22.038 29.810 1.00 31.99 292 LEU A N 1
ATOM 1881 C CA . LEU A 1 291 ? 38.210 21.243 31.010 1.00 31.11 292 LEU A CA 1
ATOM 1882 C C . LEU A 1 291 ? 37.123 20.190 30.940 1.00 30.89 292 LEU A C 1
ATOM 1883 O O . LEU A 1 291 ? 37.320 19.059 31.351 1.00 31.74 292 LEU A O 1
ATOM 1888 N N . ALA A 1 292 ? 35.965 20.564 30.420 1.00 31.03 293 ALA A N 1
ATOM 1889 C CA . ALA A 1 292 ? 34.882 19.610 30.252 1.00 30.76 293 ALA A CA 1
ATOM 1890 C C . ALA A 1 292 ? 35.308 18.522 29.317 1.00 31.71 293 ALA A C 1
ATOM 1891 O O . ALA A 1 292 ? 35.069 17.328 29.567 1.00 31.91 293 ALA A O 1
ATOM 1893 N N . ILE A 1 293 ? 35.931 18.926 28.218 1.00 30.81 294 ILE A N 1
ATOM 1894 C CA . ILE A 1 293 ? 36.344 17.943 27.237 1.00 30.01 294 ILE A CA 1
ATOM 1895 C C . ILE A 1 293 ? 37.269 16.912 27.862 1.00 30.34 294 ILE A C 1
ATOM 1896 O O . ILE A 1 293 ? 37.138 15.744 27.566 1.00 30.57 294 ILE A O 1
ATOM 1901 N N . ARG A 1 294 ? 38.199 17.343 28.713 1.00 32.65 295 ARG A N 1
ATOM 1902 C CA . ARG A 1 294 ? 39.170 16.416 29.344 1.00 34.08 295 ARG A CA 1
ATOM 1903 C C . ARG A 1 294 ? 38.560 15.540 30.411 1.00 32.72 295 ARG A C 1
ATOM 1904 O O . ARG A 1 294 ? 38.879 14.357 30.525 1.00 33.03 295 ARG A O 1
ATOM 1912 N N . LYS A 1 295 ? 37.688 16.137 31.198 1.00 33.03 296 LYS A N 1
ATOM 1913 C CA . LYS A 1 295 ? 37.145 15.468 32.345 1.00 35.56 296 LYS A CA 1
ATOM 1914 C C . LYS A 1 295 ? 36.013 14.513 32.022 1.00 34.52 296 LYS A C 1
ATOM 1915 O O . LYS A 1 295 ? 35.787 13.580 32.777 1.00 35.90 296 LYS A O 1
ATOM 1921 N N . VAL A 1 296 ? 35.318 14.715 30.904 1.00 34.22 297 VAL A N 1
ATOM 1922 C CA . VAL A 1 296 ? 34.210 13.825 30.513 1.00 31.81 297 VAL A CA 1
ATOM 1923 C C . VAL A 1 296 ? 34.711 12.415 30.230 1.00 31.13 297 VAL A C 1
ATOM 1924 O O . VAL A 1 296 ? 34.013 11.449 30.509 1.00 28.14 297 VAL A O 1
ATOM 1928 N N . LEU A 1 297 ? 35.934 12.292 29.723 1.00 34.09 298 LEU A N 1
ATOM 1929 C CA . LEU A 1 297 ? 36.526 10.963 29.460 1.00 38.17 298 LEU A CA 1
ATOM 1930 C C . LEU A 1 297 ? 36.465 10.063 30.684 1.00 42.28 298 LEU A C 1
ATOM 1931 O O . LEU A 1 297 ? 36.346 8.864 30.549 1.00 43.91 298 LEU A O 1
ATOM 1936 N N . GLN A 1 298 ? 36.528 10.647 31.878 1.00 49.75 299 GLN A N 1
ATOM 1937 C CA . GLN A 1 298 ? 36.421 9.879 33.118 1.00 52.89 299 GLN A CA 1
ATOM 1938 C C . GLN A 1 298 ? 35.008 9.416 33.461 1.00 50.62 299 GLN A C 1
ATOM 1939 O O . GLN A 1 298 ? 34.834 8.678 34.417 1.00 50.82 299 GLN A O 1
ATOM 1945 N N . LEU A 1 299 ? 34.001 9.846 32.712 1.00 50.33 300 LEU A N 1
ATOM 1946 C CA . LEU A 1 299 ? 32.614 9.599 33.101 1.00 51.86 300 LEU A CA 1
ATOM 1947 C C . LEU A 1 299 ? 31.974 8.447 32.347 1.00 51.31 300 LEU A C 1
ATOM 1948 O O . LEU A 1 299 ? 32.257 8.241 31.168 1.00 52.11 300 LEU A O 1
ATOM 1953 N N . LYS A 1 300 ? 31.107 7.716 33.049 1.00 51.78 301 LYS A N 1
ATOM 1954 C CA . LYS A 1 300 ? 30.326 6.624 32.479 1.00 53.21 301 LYS A CA 1
ATOM 1955 C C . LYS A 1 300 ? 28.845 6.972 32.485 1.00 49.33 301 LYS A C 1
ATOM 1956 O O . LYS A 1 300 ? 28.017 6.112 32.243 1.00 48.42 301 LYS A O 1
ATOM 1962 N N . SER A 1 301 ? 28.516 8.227 32.774 1.00 45.21 302 SER A N 1
ATOM 1963 C CA . SER A 1 301 ? 27.131 8.668 32.834 1.00 43.44 302 SER A CA 1
ATOM 1964 C C . SER A 1 301 ? 27.021 10.212 32.804 1.00 42.89 302 SER A C 1
ATOM 1965 O O . SER A 1 301 ? 28.018 10.931 32.761 1.00 43.47 302 SER A O 1
ATOM 1968 N N . LEU A 1 302 ? 25.802 10.721 32.810 1.00 40.13 303 LEU A N 1
ATOM 1969 C CA . LEU A 1 302 ? 25.594 12.150 32.628 1.00 39.80 303 LEU A CA 1
ATOM 1970 C C . LEU A 1 302 ? 25.740 12.883 33.945 1.00 40.29 303 LEU A C 1
ATOM 1971 O O . LEU A 1 302 ? 25.208 12.429 34.969 1.00 38.86 303 LEU A O 1
ATOM 1976 N N . VAL A 1 303 ? 26.427 14.035 33.903 1.00 38.61 304 VAL A N 1
ATOM 1977 C CA . VAL A 1 303 ? 26.590 14.877 35.076 1.00 36.13 304 VAL A CA 1
ATOM 1978 C C . VAL A 1 303 ? 26.136 16.293 34.794 1.00 34.13 304 VAL A C 1
ATOM 1979 O O . VAL A 1 303 ? 26.512 16.891 33.806 1.00 36.14 304 VAL A O 1
ATOM 1983 N N . TYR A 1 304 ? 25.314 16.818 35.678 1.00 33.07 305 TYR A N 1
ATOM 1984 C CA . TYR A 1 304 ? 24.800 18.155 35.525 1.00 35.07 305 TYR A CA 1
ATOM 1985 C C . TYR A 1 304 ? 25.674 19.128 36.302 1.00 36.81 305 TYR A C 1
ATOM 1986 O O . TYR A 1 304 ? 25.842 18.991 37.503 1.00 41.70 305 TYR A O 1
ATOM 1995 N N . GLY A 1 305 ? 26.233 20.121 35.633 1.00 36.50 306 GLY A N 1
ATOM 1996 C CA . GLY A 1 305 ? 27.107 21.048 36.323 1.00 36.26 306 GLY A CA 1
ATOM 1997 C C . GLY A 1 305 ? 28.566 20.619 36.331 1.00 35.39 306 GLY A C 1
ATOM 1998 O O . GLY A 1 305 ? 28.921 19.457 36.526 1.00 35.68 306 GLY A O 1
ATOM 1999 N N . LEU A 1 306 ? 29.400 21.614 36.123 1.00 34.64 307 LEU A N 1
ATOM 2000 C CA . LEU A 1 306 ? 30.825 21.469 36.065 1.00 36.01 307 LEU A CA 1
ATOM 2001 C C . LEU A 1 306 ? 31.367 21.416 37.489 1.00 39.06 307 LEU A C 1
ATOM 2002 O O . LEU A 1 306 ? 32.454 20.913 37.736 1.00 39.97 307 LEU A O 1
ATOM 2007 N N . GLU A 1 307 ? 30.594 21.917 38.446 1.00 42.83 308 GLU A N 1
ATOM 2008 C CA . GLU A 1 307 ? 31.071 21.994 39.817 1.00 45.48 308 GLU A CA 1
ATOM 2009 C C . GLU A 1 307 ? 31.217 20.615 40.429 1.00 44.11 308 GLU A C 1
ATOM 2010 O O . GLU A 1 307 ? 31.621 20.465 41.585 1.00 49.84 308 GLU A O 1
ATOM 2016 N N . LYS A 1 308 ? 30.920 19.608 39.631 1.00 41.96 309 LYS A N 1
ATOM 2017 C CA . LYS A 1 308 ? 30.913 18.261 40.083 1.00 41.73 309 LYS A CA 1
ATOM 2018 C C . LYS A 1 308 ? 32.097 17.517 39.552 1.00 42.07 309 LYS A C 1
ATOM 2019 O O . LYS A 1 308 ? 32.148 16.310 39.681 1.00 46.62 309 LYS A O 1
ATOM 2025 N N . ILE A 1 309 ? 33.043 18.179 38.907 1.00 42.52 310 ILE A N 1
ATOM 2026 C CA . ILE A 1 309 ? 34.197 17.431 38.379 1.00 43.84 310 ILE A CA 1
ATOM 2027 C C . ILE A 1 309 ? 35.506 18.130 38.738 1.00 43.37 310 ILE A C 1
ATOM 2028 O O . ILE A 1 309 ? 36.504 18.055 38.023 1.00 45.39 310 ILE A O 1
ATOM 2033 N N . LEU A 1 310 ? 35.512 18.782 39.881 1.00 43.07 311 LEU A N 1
ATOM 2034 C CA . LEU A 1 310 ? 36.360 19.911 40.011 1.00 45.10 311 LEU A CA 1
ATOM 2035 C C . LEU A 1 310 ? 36.793 20.156 41.455 1.00 48.34 311 LEU A C 1
ATOM 2036 O O . LEU A 1 310 ? 37.938 19.824 41.826 1.00 47.91 311 LEU A O 1
#